Protein AF-A0A9N8F1E7-F1 (afdb_monomer)

pLDDT: mean 80.06, std 20.38, range [39.47, 98.44]

Foldseek 3Di:
DDDDDDPPDDDPPPPPPDPPPPPQDWDQEPVRDTDRPVVNVVRNVVVVVVVVVVVVVVVVVVVVVVVVVVVVVVVVVPPPPDDDDDDDDDDDDDDDDDDDDDDDDDDDDPPPDPPPPPPPPVQPDDDLVLLVVQPPDPPVLVVLLCCVCPPVNDDPVLSVLLSVQLVCQQVQCFFDDPQFDPPDGQRHPHHDTLSDDLVVSLVVVVVSCVVGHHDPVNCSRPNVSSVSSSVSSVVVSVVVVVVVVVVVPPD

Organism: NCBI:txid568900

Secondary structure (DSSP, 8-state):
-----------------PPP------EE-TTS-EE-HHHHHHHHHHHHHHHHHHHHHHHHHHHHHHHHHHHHHHHHTTS--S-------------PPP--------------------------PPPHHHHHTTTT-TTHHHHHHHHHHHTS---HHHHHHHHHHHHHHHTT--B--TTSPTT--BSTT----TTS-HHHHHHHHHHHHHHH---TTTTTTTHHHHHHHHHHHHHHHHHHHHHHHTTSS--

Solvent-accessible surface area (backbone atoms only — not comparable to full-atom values): 15974 Å² total; per-residue (Å²): 137,86,85,82,83,83,83,81,77,77,76,78,82,76,76,75,76,71,77,78,82,7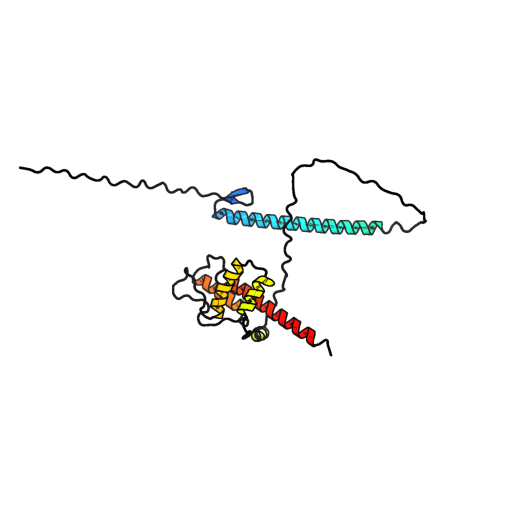8,69,79,65,65,42,75,39,93,88,71,49,75,25,45,73,78,51,34,59,56,52,46,51,53,52,51,51,54,51,52,55,50,56,50,53,53,51,52,52,53,51,53,53,52,54,54,53,57,57,56,56,64,67,63,70,80,75,73,89,76,85,87,80,92,86,82,88,78,90,84,80,89,84,88,87,80,84,81,89,87,80,76,98,73,80,81,77,78,74,73,76,74,77,72,76,71,78,77,68,70,82,72,81,76,51,74,72,62,23,57,74,38,53,89,56,80,67,47,69,60,55,48,54,48,39,40,53,75,71,69,60,50,55,68,71,57,47,58,50,31,46,62,44,47,54,27,30,45,70,11,67,23,49,72,54,93,80,36,63,91,89,59,62,49,60,58,76,44,61,53,60,66,33,59,63,40,66,61,53,39,53,52,52,51,49,50,29,68,75,51,51,69,61,91,66,78,31,54,77,51,54,48,38,36,57,49,50,44,53,48,39,49,49,52,52,52,58,53,62,53,62,58,59,71,67,73,75,81,122

Sequence (251 aa):
MAVVESYKRRVPKGYAKKPKRNSKAYHKGKDGKYYTYQDLSVANRRYLHQKFELDKIEAMNKENASRNKNQRSNKKQTQSNKTAPSRLSARLRSVAPSNPQGLVEDDLPKVSSKKSSKLSHRAVELTDEDRAKLEHLPNWVNQFQDFLVQVDHISETNCRRAMRQVEKMATGVGITYRHWEKGIWFYRGTQIDPSFDFDKLYDEAVELEREHGKDLGNGWLMRHPLVKLKKFQQYLYLKQSEKGKDSEGSG

Structure (mmCIF, N/CA/C/O backbone):
data_AF-A0A9N8F1E7-F1
#
_entry.id   AF-A0A9N8F1E7-F1
#
loop_
_atom_site.group_PDB
_atom_site.id
_atom_site.type_symbol
_atom_site.label_atom_id
_atom_site.label_alt_id
_atom_site.label_comp_id
_atom_site.label_asym_id
_atom_site.label_entity_id
_atom_site.label_seq_id
_atom_site.pdbx_PDB_ins_code
_atom_site.Cartn_x
_atom_site.Cartn_y
_atom_site.Cartn_z
_atom_site.occupancy
_atom_site.B_iso_or_equiv
_atom_site.auth_seq_id
_atom_site.auth_comp_id
_atom_site.auth_asym_id
_atom_site.auth_atom_id
_atom_site.pdbx_PDB_model_num
ATOM 1 N N . MET A 1 1 ? 33.693 7.251 -83.321 1.00 46.41 1 MET A N 1
ATOM 2 C CA . MET A 1 1 ? 33.664 8.489 -82.514 1.00 46.41 1 MET A CA 1
ATOM 3 C C . MET A 1 1 ? 33.316 8.108 -81.086 1.00 46.41 1 MET A C 1
ATOM 5 O O . MET A 1 1 ? 32.256 7.537 -80.868 1.00 46.41 1 MET A O 1
ATOM 9 N N . ALA A 1 2 ? 34.258 8.305 -80.165 1.00 43.22 2 ALA A N 1
ATOM 10 C CA . ALA A 1 2 ? 34.168 7.901 -78.765 1.00 43.22 2 ALA A CA 1
ATOM 11 C C . ALA A 1 2 ? 33.443 8.973 -77.937 1.00 43.22 2 ALA A C 1
ATOM 13 O O . ALA A 1 2 ? 33.782 10.151 -78.037 1.00 43.22 2 ALA A O 1
ATOM 14 N N . VAL A 1 3 ? 32.465 8.571 -77.121 1.00 53.78 3 VAL A N 1
ATOM 15 C CA . VAL A 1 3 ? 31.796 9.456 -76.157 1.00 53.78 3 VAL A CA 1
ATOM 16 C C . VAL A 1 3 ? 32.460 9.261 -74.797 1.00 53.78 3 VAL A C 1
ATOM 18 O O . VAL A 1 3 ? 32.316 8.220 -74.160 1.00 53.78 3 VAL A O 1
ATOM 21 N N . VAL A 1 4 ? 33.227 10.269 -74.393 1.00 51.72 4 VAL A N 1
ATOM 22 C CA . VAL A 1 4 ? 33.959 10.339 -73.127 1.00 51.72 4 VAL A CA 1
ATOM 23 C C . VAL A 1 4 ? 33.021 10.821 -72.013 1.00 51.72 4 VAL A C 1
ATOM 25 O O . VAL A 1 4 ? 32.569 11.960 -71.995 1.00 51.72 4 VAL A O 1
ATOM 28 N N . GLU A 1 5 ? 32.682 9.889 -71.127 1.00 56.12 5 GLU A N 1
ATOM 29 C CA . GLU A 1 5 ? 32.818 9.949 -69.665 1.00 56.12 5 GLU A CA 1
ATOM 30 C C . GLU A 1 5 ? 32.720 11.316 -68.940 1.00 56.12 5 GLU A C 1
ATOM 32 O O . GLU A 1 5 ? 33.590 12.176 -69.044 1.00 56.12 5 GLU A O 1
ATOM 37 N N . SER A 1 6 ? 31.724 11.465 -68.054 1.00 54.44 6 SER A N 1
ATOM 38 C CA . SER A 1 6 ? 31.821 12.368 -66.891 1.00 54.44 6 SER A CA 1
ATOM 39 C C . SER A 1 6 ? 30.966 11.883 -65.708 1.00 54.44 6 SER A C 1
ATOM 41 O O . SER A 1 6 ? 29.959 12.472 -65.317 1.00 54.44 6 SER A O 1
ATOM 43 N N . TYR A 1 7 ? 31.395 10.784 -65.080 1.00 46.28 7 TYR A N 1
ATOM 44 C CA . TYR A 1 7 ? 30.866 10.362 -63.781 1.00 46.28 7 TYR A CA 1
ATOM 45 C C . TYR A 1 7 ? 31.385 11.285 -62.669 1.00 46.28 7 TYR A C 1
ATOM 47 O O . TYR A 1 7 ? 32.508 11.149 -62.181 1.00 46.28 7 TYR A O 1
ATOM 55 N N . LYS A 1 8 ? 30.537 12.213 -62.215 1.00 53.62 8 LYS A N 1
ATOM 56 C CA . LYS A 1 8 ? 30.744 12.963 -60.967 1.00 53.62 8 LYS A CA 1
ATOM 57 C C . LYS A 1 8 ? 30.674 11.997 -59.777 1.00 53.62 8 LYS A C 1
ATOM 59 O O . LYS A 1 8 ? 29.593 11.705 -59.265 1.00 53.62 8 LYS A O 1
ATOM 64 N N . ARG A 1 9 ? 31.829 11.500 -59.320 1.00 50.00 9 ARG A N 1
ATOM 65 C CA . ARG A 1 9 ? 31.959 10.741 -58.064 1.00 50.00 9 ARG A CA 1
ATOM 66 C C . ARG A 1 9 ? 31.535 11.631 -56.890 1.00 50.00 9 ARG A C 1
ATOM 68 O O . ARG A 1 9 ? 32.243 12.563 -56.519 1.00 50.00 9 ARG A O 1
ATOM 75 N N . ARG A 1 10 ? 30.374 11.344 -56.292 1.00 53.88 10 ARG A N 1
ATOM 76 C CA . ARG A 1 10 ? 29.983 11.899 -54.988 1.00 53.88 10 ARG A CA 1
ATOM 77 C C . ARG A 1 10 ? 30.897 11.302 -53.922 1.00 53.88 10 ARG A C 1
ATOM 79 O O . ARG A 1 10 ? 30.838 10.108 -53.650 1.00 53.88 10 ARG A O 1
ATOM 86 N N . VAL A 1 11 ? 31.728 12.144 -53.321 1.00 50.38 11 VAL A N 1
ATOM 87 C CA . VAL A 1 11 ? 32.539 11.793 -52.153 1.00 50.38 11 VAL A CA 1
ATOM 88 C C . VAL A 1 11 ? 31.586 11.522 -50.976 1.00 50.38 11 VAL A C 1
ATOM 90 O O . VAL A 1 11 ? 30.761 12.390 -50.669 1.00 50.38 11 VAL A O 1
ATOM 93 N N . PRO A 1 12 ? 31.629 10.350 -50.318 1.00 57.03 12 PRO A N 1
ATOM 94 C CA . PRO A 1 12 ? 30.814 10.110 -49.136 1.00 57.03 12 PRO A CA 1
ATOM 95 C C . PRO A 1 12 ? 31.268 11.058 -48.022 1.00 57.03 12 PRO A C 1
ATOM 97 O O . PRO A 1 12 ? 32.437 11.070 -47.639 1.00 57.03 12 PRO A O 1
ATOM 100 N N . LYS A 1 13 ? 30.336 11.870 -47.504 1.00 52.47 13 LYS A N 1
ATOM 101 C CA . LYS A 1 13 ? 30.537 12.662 -46.285 1.00 52.47 13 LYS A CA 1
ATOM 102 C C . LYS A 1 13 ? 30.883 11.694 -45.154 1.00 52.47 13 LYS A C 1
ATOM 104 O O . LYS A 1 13 ? 30.002 11.040 -44.600 1.00 52.47 13 LYS A O 1
ATOM 109 N N . GLY A 1 14 ? 32.172 11.594 -44.841 1.00 47.12 14 GLY A N 1
ATOM 110 C CA . GLY A 1 14 ? 32.662 10.903 -43.663 1.00 47.12 14 GLY A CA 1
ATOM 111 C C . GLY A 1 14 ? 32.021 11.528 -42.432 1.00 47.12 14 GLY A C 1
ATOM 112 O O . GLY A 1 14 ? 32.313 12.668 -42.076 1.00 47.12 14 GLY A O 1
ATOM 113 N N . TYR A 1 15 ? 31.117 10.791 -41.792 1.00 47.78 15 TYR A N 1
ATOM 114 C CA . TYR A 1 15 ? 30.641 11.124 -40.461 1.00 47.78 15 TYR A CA 1
ATOM 115 C C . TYR A 1 15 ? 31.838 11.018 -39.520 1.00 47.78 15 TYR A C 1
ATOM 117 O O . TYR A 1 15 ? 32.218 9.925 -39.099 1.00 47.78 15 TYR A O 1
ATOM 125 N N . ALA A 1 16 ? 32.454 12.157 -39.206 1.00 46.56 16 ALA A N 1
ATOM 126 C CA . ALA A 1 16 ? 33.378 12.261 -38.093 1.00 46.56 16 ALA A CA 1
ATOM 127 C C . ALA A 1 16 ? 32.649 11.726 -36.852 1.00 46.56 16 ALA A C 1
ATOM 129 O O . ALA A 1 16 ? 31.690 12.334 -36.367 1.00 46.56 16 ALA A O 1
ATOM 130 N N . LYS A 1 17 ? 33.055 10.541 -36.377 1.00 51.09 17 LYS A N 1
ATOM 131 C CA . LYS A 1 17 ? 32.592 9.989 -35.105 1.00 51.09 17 LYS A CA 1
ATOM 132 C C . LYS A 1 17 ? 32.916 11.033 -34.044 1.00 51.09 17 LYS A C 1
ATOM 134 O O . LYS A 1 17 ? 34.080 11.216 -33.698 1.00 51.09 17 LYS A O 1
ATOM 139 N N . LYS A 1 18 ? 31.890 11.736 -33.554 1.00 46.38 18 LYS A N 1
ATOM 140 C CA . LYS A 1 18 ? 32.034 12.633 -32.407 1.00 46.38 18 LYS A CA 1
ATOM 141 C C . LYS A 1 18 ? 32.713 11.829 -31.289 1.00 46.38 18 LYS A C 1
ATOM 143 O O . LYS A 1 18 ? 32.243 10.722 -31.004 1.00 46.38 18 LYS A O 1
ATOM 148 N N . PRO A 1 19 ? 33.803 12.323 -30.681 1.00 44.94 19 PRO A N 1
ATOM 149 C CA . PRO A 1 19 ? 34.425 11.631 -29.564 1.00 44.94 19 PRO A CA 1
ATOM 150 C C . PRO A 1 19 ? 33.366 11.401 -28.481 1.00 44.94 19 PRO A C 1
ATOM 152 O O . PRO A 1 19 ? 32.630 12.320 -28.109 1.00 44.94 19 PRO A O 1
ATOM 155 N N . LYS A 1 20 ? 33.234 10.147 -28.027 1.00 52.62 20 LYS A N 1
ATOM 156 C CA . LYS A 1 20 ? 32.312 9.776 -26.949 1.00 52.62 20 LYS A CA 1
ATOM 157 C C . LYS A 1 20 ? 32.660 10.626 -25.731 1.00 52.62 20 LYS A C 1
ATOM 159 O O . LYS A 1 20 ? 33.765 10.538 -25.202 1.00 52.62 20 LYS A O 1
ATOM 164 N N . ARG A 1 21 ? 31.711 11.459 -25.308 1.00 50.03 21 ARG A N 1
ATOM 165 C CA . ARG A 1 21 ? 31.811 12.355 -24.155 1.00 50.03 21 ARG A CA 1
ATOM 166 C C . ARG A 1 21 ? 31.781 11.516 -22.866 1.00 50.03 21 ARG A C 1
ATOM 168 O O . ARG A 1 21 ? 30.794 11.505 -22.148 1.00 50.03 21 ARG A O 1
ATOM 175 N N . ASN A 1 22 ? 32.859 10.784 -22.591 1.00 53.50 22 ASN A N 1
ATOM 176 C CA . ASN A 1 22 ? 33.084 10.044 -21.345 1.00 53.50 22 ASN A CA 1
ATOM 177 C C . ASN A 1 22 ? 33.643 10.973 -20.249 1.00 53.50 22 ASN A C 1
ATOM 179 O O . ASN A 1 22 ? 34.538 10.599 -19.495 1.00 53.50 22 ASN A O 1
ATOM 183 N N . SER A 1 23 ? 33.131 12.201 -20.135 1.00 57.06 23 SER A N 1
ATOM 184 C CA . SER A 1 23 ? 33.344 12.980 -18.917 1.00 57.06 23 SER A C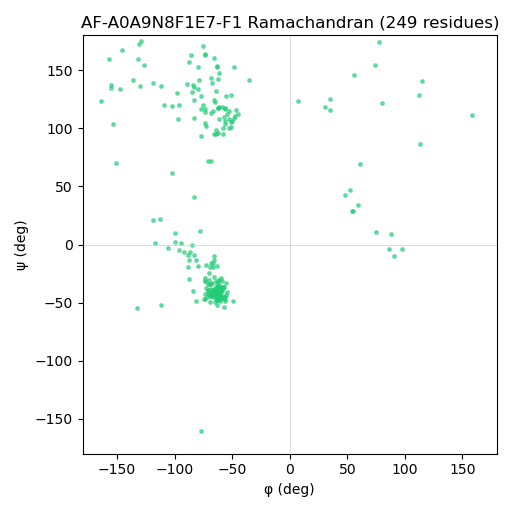A 1
ATOM 185 C C . SER A 1 23 ? 32.445 12.361 -17.855 1.00 57.06 23 SER A C 1
ATOM 187 O O . SER A 1 23 ? 31.226 12.529 -17.925 1.00 57.06 23 SER A O 1
ATOM 189 N N . LYS A 1 24 ? 33.021 11.596 -16.920 1.00 66.31 24 LYS A N 1
ATOM 190 C CA . LYS A 1 24 ? 32.309 11.106 -15.733 1.00 66.31 24 LYS A CA 1
ATOM 191 C C . LYS A 1 24 ? 31.591 12.309 -15.118 1.00 66.31 24 LYS A C 1
ATOM 193 O O . LYS A 1 24 ? 32.246 13.237 -14.657 1.00 66.31 24 LYS A O 1
ATOM 198 N N . ALA A 1 25 ? 30.265 12.350 -15.220 1.00 77.75 25 ALA A N 1
ATOM 199 C CA . ALA A 1 25 ? 29.495 13.445 -14.659 1.00 77.75 25 ALA A CA 1
ATOM 200 C C . ALA A 1 25 ? 29.632 13.356 -13.136 1.00 77.75 25 ALA A C 1
ATOM 202 O O . ALA A 1 25 ? 29.239 12.359 -12.526 1.00 77.75 25 ALA A O 1
ATOM 203 N N . TYR A 1 26 ? 30.263 14.364 -12.543 1.00 82.69 26 TYR A N 1
ATOM 204 C CA . TYR A 1 26 ? 30.357 14.492 -11.100 1.00 82.69 26 TYR A CA 1
ATOM 205 C C . TYR A 1 26 ? 29.148 15.276 -10.594 1.00 82.69 26 TYR A C 1
ATOM 207 O O . TYR A 1 26 ? 28.745 16.278 -11.184 1.00 82.69 26 TYR A O 1
ATOM 215 N N . HIS A 1 27 ? 28.576 14.826 -9.486 1.00 83.62 27 HIS A N 1
ATOM 216 C CA . HIS A 1 27 ? 27.406 15.420 -8.857 1.00 83.62 27 HIS A CA 1
ATOM 217 C C . HIS A 1 27 ? 27.763 15.899 -7.454 1.00 83.62 27 HIS A C 1
ATOM 219 O O . HIS A 1 27 ? 28.459 15.202 -6.716 1.00 83.62 27 HIS A O 1
ATOM 225 N N . LYS A 1 28 ? 27.268 17.078 -7.074 1.00 89.31 28 LYS A N 1
ATOM 226 C CA . LYS A 1 28 ? 27.482 17.642 -5.739 1.00 89.31 28 LYS A CA 1
ATOM 227 C C . LYS A 1 28 ? 26.597 16.920 -4.712 1.00 89.31 28 LYS A C 1
ATOM 229 O O . LYS A 1 28 ? 25.374 16.908 -4.847 1.00 89.31 28 LYS A O 1
ATOM 234 N N . GLY A 1 29 ? 27.215 16.299 -3.713 1.00 86.69 29 GLY A N 1
ATOM 235 C CA . GLY A 1 29 ? 26.573 15.657 -2.568 1.00 86.69 29 GLY A CA 1
ATOM 236 C C . GLY A 1 29 ? 26.058 16.653 -1.530 1.00 86.69 29 GLY A C 1
ATOM 237 O O . GLY A 1 29 ? 26.338 17.852 -1.594 1.00 86.69 29 GLY A O 1
ATOM 238 N N . LYS A 1 30 ? 25.288 16.153 -0.553 1.00 85.31 30 LYS A N 1
ATOM 239 C CA . LYS A 1 30 ? 24.717 16.973 0.540 1.00 85.31 30 LYS A CA 1
ATOM 240 C C . LYS A 1 30 ? 25.760 17.545 1.502 1.00 85.31 30 LYS A C 1
ATOM 242 O O . LYS A 1 30 ? 25.478 18.507 2.204 1.00 85.31 30 LYS A O 1
ATOM 247 N N . ASP A 1 31 ? 26.945 16.960 1.518 1.00 84.94 31 ASP A N 1
ATOM 248 C CA . ASP A 1 31 ? 28.127 17.42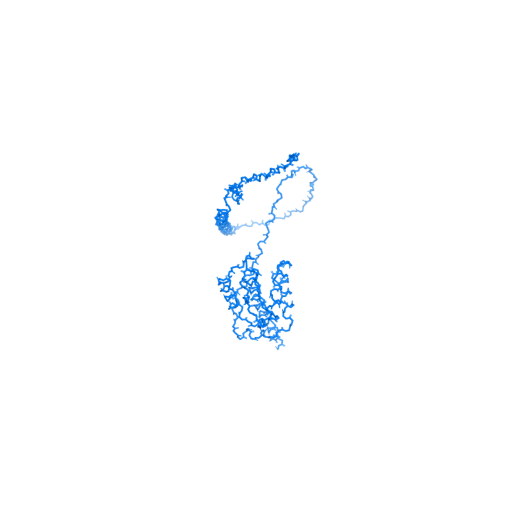7 2.237 1.00 84.94 31 ASP A CA 1
ATOM 249 C C . ASP A 1 31 ? 28.937 18.477 1.447 1.00 84.94 31 ASP A C 1
ATOM 251 O O . ASP A 1 31 ? 29.959 18.961 1.923 1.00 84.94 31 ASP A O 1
ATOM 255 N N . GLY A 1 32 ? 28.501 18.823 0.230 1.00 86.50 32 GLY A N 1
ATOM 256 C CA . GLY A 1 32 ? 29.143 19.810 -0.635 1.00 86.50 32 GLY A CA 1
ATOM 257 C C . GLY A 1 32 ? 30.270 19.268 -1.518 1.00 86.50 32 GLY A C 1
ATOM 258 O O . GLY A 1 32 ? 30.768 20.026 -2.353 1.00 86.50 32 GLY A O 1
ATOM 259 N N . LYS A 1 33 ? 30.644 17.985 -1.394 1.00 88.69 33 LYS A N 1
ATOM 260 C CA . LYS A 1 33 ? 31.701 17.346 -2.199 1.00 88.69 33 LYS A CA 1
ATOM 261 C C . LYS A 1 33 ? 31.148 16.776 -3.506 1.00 88.69 33 LYS A C 1
ATOM 263 O O . LYS A 1 33 ? 29.956 16.510 -3.620 1.00 88.69 33 LYS A O 1
ATOM 268 N N . TYR A 1 34 ? 32.002 16.599 -4.511 1.00 88.81 34 TYR A N 1
ATOM 269 C CA . TYR A 1 34 ? 31.607 16.061 -5.816 1.00 88.81 34 TYR A CA 1
ATOM 270 C C . TYR A 1 34 ? 31.903 14.561 -5.912 1.00 88.81 34 TYR A C 1
ATOM 272 O O . TYR A 1 34 ? 33.019 14.126 -5.643 1.00 88.81 34 TYR A O 1
ATOM 280 N N . TYR A 1 35 ? 30.908 13.784 -6.334 1.00 89.06 35 TYR A N 1
ATOM 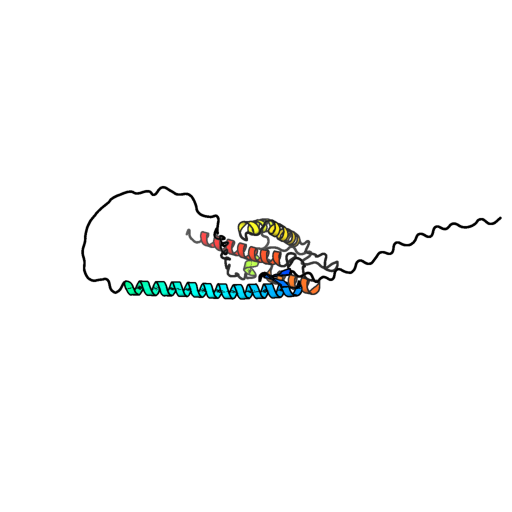281 C CA . TYR A 1 35 ? 30.958 12.324 -6.422 1.00 89.06 35 TYR A CA 1
ATOM 282 C C . TYR A 1 35 ? 30.580 11.838 -7.814 1.00 89.06 35 TYR A C 1
ATOM 284 O O . TYR A 1 35 ? 29.801 12.487 -8.513 1.00 89.06 35 TYR A O 1
ATOM 292 N N . THR A 1 36 ? 31.061 10.658 -8.200 1.00 90.69 36 THR A N 1
ATOM 293 C CA . THR A 1 36 ? 30.424 9.927 -9.300 1.00 90.69 36 THR A CA 1
ATOM 294 C C . THR A 1 36 ? 29.011 9.503 -8.883 1.00 90.69 36 THR A C 1
ATOM 296 O O . THR A 1 36 ? 28.693 9.452 -7.694 1.00 90.69 36 THR A O 1
ATOM 299 N N . TYR A 1 37 ? 28.138 9.184 -9.841 1.00 82.12 37 TYR A N 1
ATOM 300 C CA . TYR A 1 37 ? 26.758 8.791 -9.524 1.00 82.12 37 TYR A CA 1
ATOM 301 C C . TYR A 1 37 ? 26.680 7.571 -8.586 1.00 82.12 37 TYR A C 1
ATOM 303 O O . TYR A 1 37 ? 25.841 7.533 -7.685 1.00 82.12 37 TYR A O 1
ATOM 311 N N . GLN A 1 38 ? 27.585 6.600 -8.758 1.00 81.44 38 GLN A N 1
ATOM 312 C CA . GLN A 1 38 ? 27.665 5.414 -7.899 1.00 81.44 38 GLN A CA 1
ATOM 313 C C . GLN A 1 38 ? 28.036 5.799 -6.455 1.00 81.44 38 GLN A C 1
ATOM 315 O O . GLN A 1 38 ? 27.347 5.395 -5.511 1.00 81.44 38 GLN A O 1
ATOM 320 N N . ASP A 1 39 ? 29.035 6.669 -6.289 1.00 87.06 39 ASP A N 1
ATOM 321 C CA . ASP A 1 39 ? 29.537 7.094 -4.975 1.00 87.06 39 ASP A CA 1
ATOM 322 C C . ASP A 1 39 ? 28.590 8.062 -4.250 1.00 87.06 39 ASP A C 1
ATOM 324 O O . ASP A 1 39 ? 28.522 8.074 -3.018 1.00 87.06 39 ASP A O 1
ATOM 328 N N . LEU A 1 40 ? 27.807 8.844 -5.000 1.00 89.00 40 LEU A N 1
ATOM 329 C CA . LEU A 1 40 ? 26.882 9.842 -4.460 1.00 89.00 40 LEU A CA 1
ATOM 330 C C . LEU A 1 40 ? 25.839 9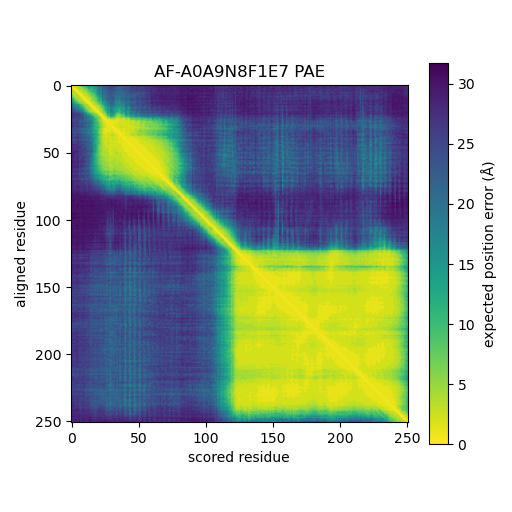.210 -3.527 1.00 89.00 40 LEU A C 1
ATOM 332 O O . LEU A 1 40 ? 25.506 9.771 -2.481 1.00 89.00 40 LEU A O 1
ATOM 336 N N . SER A 1 41 ? 25.330 8.027 -3.884 1.00 82.38 41 SER A N 1
ATOM 337 C CA . SER A 1 41 ? 24.352 7.300 -3.066 1.00 82.38 41 SER A CA 1
ATOM 338 C C . SER A 1 41 ? 24.924 6.882 -1.705 1.00 82.38 41 SER A C 1
ATOM 340 O O . SER A 1 41 ? 24.250 6.982 -0.676 1.00 82.38 41 SER A O 1
ATOM 342 N N . VAL A 1 42 ? 26.186 6.444 -1.686 1.00 87.38 42 VAL A N 1
ATOM 343 C CA . VAL A 1 42 ? 26.895 6.004 -0.481 1.00 87.38 42 VAL A CA 1
ATOM 344 C C . VAL A 1 42 ? 27.222 7.209 0.396 1.00 87.38 42 VAL A C 1
ATOM 346 O O . VAL A 1 42 ? 26.944 7.180 1.596 1.00 87.38 42 VAL A O 1
ATOM 349 N N . ALA A 1 43 ? 27.724 8.290 -0.203 1.00 86.25 43 ALA A N 1
ATOM 350 C CA . ALA A 1 43 ? 28.016 9.540 0.489 1.00 86.25 43 ALA A CA 1
ATOM 351 C C . ALA A 1 43 ? 26.760 10.143 1.141 1.00 86.25 43 ALA A C 1
ATOM 353 O O . ALA A 1 43 ? 26.771 10.472 2.326 1.00 86.25 43 ALA A O 1
ATOM 354 N N . ASN A 1 44 ? 25.637 10.186 0.416 1.00 87.00 44 ASN A N 1
ATOM 355 C CA . ASN A 1 44 ? 24.375 10.698 0.952 1.00 87.00 44 ASN A CA 1
ATOM 356 C C . ASN A 1 44 ? 23.833 9.848 2.113 1.00 87.00 44 ASN A C 1
ATOM 358 O O . ASN A 1 44 ? 23.288 10.410 3.063 1.00 87.00 44 ASN A O 1
ATOM 362 N N . ARG A 1 45 ? 23.994 8.515 2.080 1.00 84.38 45 ARG A N 1
ATOM 363 C CA . ARG A 1 45 ? 23.622 7.642 3.211 1.00 84.38 45 ARG A CA 1
ATOM 364 C C . ARG A 1 45 ? 24.482 7.907 4.443 1.00 84.38 45 ARG A C 1
ATOM 366 O O . ARG A 1 45 ? 23.932 8.055 5.530 1.00 84.38 45 ARG A O 1
ATOM 373 N N . ARG A 1 46 ? 25.803 8.028 4.272 1.00 89.75 46 ARG A N 1
ATOM 374 C CA . ARG A 1 46 ? 26.730 8.356 5.370 1.00 89.75 46 ARG A CA 1
ATOM 375 C C . ARG A 1 46 ? 26.401 9.707 6.001 1.00 89.75 46 ARG A C 1
ATOM 377 O O . ARG A 1 46 ? 26.296 9.792 7.219 1.00 89.75 46 ARG A O 1
ATOM 384 N N . TYR A 1 47 ? 26.155 10.725 5.177 1.00 91.62 47 TYR A N 1
ATOM 385 C CA . TYR A 1 47 ? 25.755 12.051 5.645 1.00 91.62 47 TYR A CA 1
ATOM 386 C C . TYR A 1 47 ? 24.461 12.005 6.471 1.00 91.62 47 TYR A C 1
ATOM 388 O O . TYR A 1 47 ? 24.391 12.590 7.549 1.00 91.62 47 TYR A O 1
ATOM 396 N N . LEU A 1 48 ? 23.437 11.286 5.996 1.00 87.94 48 LEU A N 1
ATOM 397 C CA . LEU A 1 48 ? 22.172 11.157 6.724 1.00 87.94 48 LEU A CA 1
ATOM 398 C C . LEU A 1 48 ? 22.339 10.421 8.058 1.00 87.94 48 LEU A C 1
ATOM 400 O O . LEU A 1 48 ? 21.745 10.845 9.045 1.00 87.94 48 LEU A O 1
ATOM 404 N N . HIS A 1 49 ? 23.158 9.369 8.097 1.00 89.81 49 HIS A N 1
ATOM 405 C CA . HIS A 1 49 ? 23.461 8.646 9.332 1.00 89.81 49 HIS A CA 1
ATOM 406 C C . HIS A 1 49 ? 24.181 9.543 10.347 1.00 89.81 49 HIS A C 1
ATOM 408 O O . HIS A 1 49 ? 23.774 9.625 11.500 1.00 89.81 49 HIS A O 1
ATOM 414 N N . GLN A 1 50 ? 25.213 10.272 9.915 1.00 92.31 50 GLN A N 1
ATOM 415 C CA . GLN A 1 50 ? 25.944 11.192 10.789 1.00 92.31 50 GLN A CA 1
ATOM 416 C C . GLN A 1 50 ? 25.040 12.309 11.320 1.00 92.31 50 GLN A C 1
ATOM 418 O O . GLN A 1 50 ? 25.083 12.629 12.504 1.00 92.31 50 GLN A O 1
ATOM 423 N N . LYS A 1 51 ? 24.183 12.870 10.460 1.00 91.62 51 LYS A N 1
ATOM 424 C CA . LYS A 1 51 ? 23.205 13.881 10.864 1.00 91.62 51 LYS A CA 1
ATOM 425 C C . LYS A 1 51 ? 22.227 13.341 11.910 1.00 91.62 51 LYS A C 1
ATOM 427 O O . LYS A 1 51 ? 21.931 14.033 12.873 1.00 91.62 51 LYS A O 1
ATOM 432 N N . PHE A 1 52 ? 21.753 12.109 11.739 1.00 93.19 52 PHE A N 1
ATOM 433 C CA . PHE A 1 52 ? 20.854 11.472 12.699 1.00 93.19 52 PHE A CA 1
ATOM 434 C C . PHE A 1 52 ? 21.508 11.274 14.076 1.00 93.19 52 PHE A C 1
ATOM 436 O O . PHE A 1 52 ? 20.885 11.577 15.091 1.00 93.19 52 PHE A O 1
ATOM 443 N N . GLU A 1 53 ? 22.765 10.824 14.121 1.00 93.25 53 GLU A N 1
ATOM 444 C CA . GLU A 1 53 ? 23.503 10.681 15.385 1.00 93.25 53 GLU A CA 1
ATOM 445 C C . GLU A 1 53 ? 23.737 12.032 16.078 1.00 93.25 53 GLU A C 1
ATOM 447 O O . GLU A 1 53 ? 23.582 12.136 17.294 1.00 93.25 53 GLU A O 1
ATOM 452 N N . LEU A 1 54 ? 24.027 13.093 15.316 1.00 92.88 54 LEU A N 1
ATOM 453 C CA . LEU A 1 54 ? 24.150 14.447 15.867 1.00 92.88 54 LEU A CA 1
ATOM 454 C C . LEU A 1 54 ? 22.827 14.948 16.461 1.00 92.88 54 LEU A C 1
ATOM 456 O O . LEU A 1 54 ? 22.815 15.401 17.606 1.00 92.88 54 LEU A O 1
ATOM 460 N N . ASP A 1 55 ? 21.714 14.794 15.737 1.00 91.38 55 ASP A N 1
ATOM 461 C CA . ASP A 1 55 ? 20.377 15.167 16.223 1.00 91.38 55 ASP A CA 1
ATOM 462 C C . ASP A 1 55 ? 20.019 14.403 17.519 1.00 91.38 55 ASP A C 1
ATOM 464 O O . ASP A 1 55 ? 19.380 14.947 18.425 1.00 91.38 55 ASP A O 1
ATOM 468 N N . LYS A 1 56 ? 20.438 13.133 17.633 1.00 93.62 56 LYS A N 1
ATOM 469 C CA . LYS A 1 56 ? 20.225 12.295 18.824 1.00 93.62 56 LYS A CA 1
ATOM 470 C C . LYS A 1 56 ? 21.032 12.792 20.027 1.00 93.62 56 LYS A C 1
ATOM 472 O O . LYS A 1 56 ? 20.482 12.886 21.126 1.00 93.62 56 LYS A O 1
ATOM 477 N N . ILE A 1 57 ? 22.303 13.141 19.824 1.00 94.94 57 ILE A N 1
ATOM 478 C CA . ILE A 1 57 ? 23.162 13.719 20.870 1.00 94.94 57 ILE A CA 1
ATOM 479 C C . ILE A 1 57 ? 22.600 15.068 21.339 1.00 94.94 57 ILE A C 1
ATOM 481 O O . ILE A 1 57 ? 22.521 15.321 22.541 1.00 94.94 57 ILE A O 1
ATOM 485 N N . GLU A 1 58 ? 22.154 15.919 20.412 1.00 95.00 58 GLU A N 1
ATOM 486 C CA . GLU A 1 58 ? 21.552 17.213 20.742 1.00 95.00 58 GLU A CA 1
ATOM 487 C C . GLU A 1 58 ? 20.267 17.048 21.570 1.00 95.00 58 GLU A C 1
ATOM 489 O O . GLU A 1 58 ? 20.084 17.729 22.585 1.00 95.00 58 GLU A O 1
ATOM 494 N N . ALA A 1 59 ? 19.410 16.089 21.202 1.00 93.50 59 ALA A N 1
ATOM 495 C CA . ALA A 1 59 ? 18.205 15.766 21.960 1.00 93.50 59 ALA A CA 1
ATOM 496 C C . ALA A 1 59 ? 18.524 15.287 23.388 1.00 93.50 59 ALA A C 1
ATOM 498 O O . ALA A 1 59 ? 17.925 15.787 24.343 1.00 93.50 59 ALA A O 1
ATOM 499 N N . MET A 1 60 ? 19.505 14.389 23.550 1.00 94.25 60 MET A N 1
ATOM 500 C CA . MET A 1 60 ? 19.958 13.926 24.869 1.00 94.25 60 MET A CA 1
ATOM 501 C C . MET A 1 60 ? 20.514 15.069 25.726 1.00 94.25 60 MET A C 1
ATOM 503 O O . MET A 1 60 ? 20.190 15.178 26.910 1.00 94.25 60 MET A O 1
ATOM 507 N N . ASN A 1 61 ? 21.320 15.958 25.141 1.00 95.25 61 ASN A N 1
ATOM 508 C CA . ASN A 1 61 ? 21.874 17.108 25.856 1.00 95.25 61 ASN A CA 1
ATOM 509 C C . ASN A 1 61 ? 20.777 18.077 26.312 1.00 95.25 61 ASN A C 1
ATOM 511 O O . ASN A 1 61 ? 20.810 18.567 27.443 1.00 95.25 61 ASN A O 1
ATOM 515 N N . LYS A 1 62 ? 19.768 18.314 25.466 1.00 94.69 62 LYS A N 1
ATOM 516 C CA . LYS A 1 62 ? 18.610 19.148 25.804 1.00 94.69 62 LYS A CA 1
ATOM 517 C C . LYS A 1 62 ? 17.779 18.543 26.937 1.00 94.69 62 LYS A C 1
ATOM 519 O O . LYS A 1 62 ? 17.363 19.265 27.846 1.00 94.69 62 LYS A O 1
ATOM 524 N N . GLU A 1 63 ? 17.578 17.227 26.922 1.00 93.38 63 GLU A N 1
ATOM 525 C CA . GLU A 1 63 ? 16.890 16.514 27.999 1.00 93.38 63 GLU A CA 1
ATOM 526 C C . GLU A 1 63 ? 17.670 16.621 29.319 1.00 93.38 63 GLU A C 1
ATOM 528 O O . GLU A 1 63 ? 17.107 17.034 30.337 1.00 93.38 63 GLU A O 1
ATOM 533 N N . ASN A 1 64 ? 18.981 16.374 29.298 1.00 92.75 64 ASN A N 1
ATOM 534 C CA . ASN A 1 64 ? 19.846 16.505 30.474 1.00 92.75 64 ASN A CA 1
ATOM 535 C C . ASN A 1 64 ? 19.856 17.936 31.040 1.00 92.75 64 ASN A C 1
ATOM 537 O O . ASN A 1 64 ? 19.773 18.121 32.257 1.00 92.75 64 ASN A O 1
ATOM 541 N N . ALA A 1 65 ? 19.880 18.959 30.178 1.00 91.69 65 ALA A N 1
ATOM 542 C CA . ALA A 1 65 ? 19.793 20.357 30.597 1.00 91.69 65 ALA A CA 1
ATOM 543 C C . ALA A 1 65 ? 18.458 20.673 31.299 1.00 91.69 65 ALA A C 1
ATOM 545 O O . ALA A 1 65 ? 18.439 21.368 32.319 1.00 91.69 65 ALA A O 1
ATOM 546 N N . SER A 1 66 ? 17.344 20.125 30.799 1.00 89.38 66 SER A N 1
ATOM 547 C CA . SER A 1 66 ? 16.023 20.298 31.418 1.00 89.38 66 SER A CA 1
ATOM 548 C C . SER A 1 66 ? 15.911 19.599 32.780 1.00 89.38 66 SER A C 1
ATOM 550 O O . SER A 1 66 ? 15.421 20.200 33.739 1.00 89.38 66 SER A O 1
ATOM 552 N N . ARG A 1 67 ? 16.463 18.383 32.912 1.00 87.44 67 ARG A N 1
ATOM 553 C CA . ARG A 1 67 ? 16.516 17.639 34.183 1.00 87.44 67 ARG A CA 1
ATOM 554 C C . ARG A 1 67 ? 17.314 18.400 35.244 1.00 87.44 67 ARG A C 1
ATOM 556 O O . ARG A 1 67 ? 16.861 18.5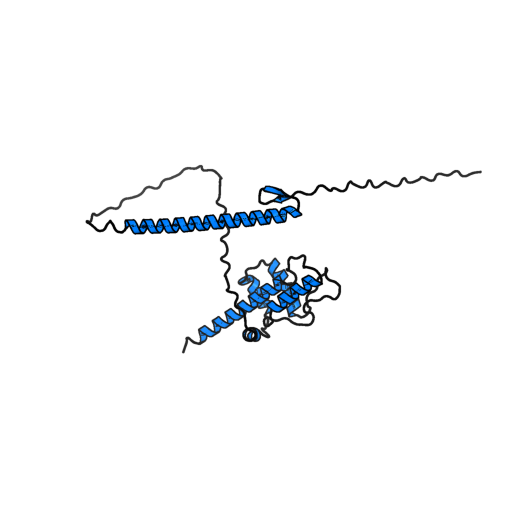30 36.380 1.00 87.44 67 ARG A O 1
ATOM 563 N N . ASN A 1 68 ? 18.460 18.971 34.870 1.00 84.62 68 ASN A N 1
ATOM 564 C CA . ASN A 1 68 ? 19.313 19.718 35.797 1.00 84.62 68 ASN A CA 1
ATOM 565 C C . ASN A 1 68 ? 18.662 21.043 36.260 1.00 84.62 68 ASN A C 1
ATOM 567 O O . ASN A 1 68 ? 18.792 21.443 37.420 1.00 84.62 68 ASN A O 1
ATOM 571 N N . LYS A 1 69 ? 17.882 21.707 35.389 1.00 82.25 69 LYS A N 1
ATOM 572 C CA . LYS A 1 69 ? 17.116 22.915 35.750 1.00 82.25 69 LYS A CA 1
ATOM 573 C C . LYS A 1 69 ? 16.060 22.626 36.828 1.00 82.25 69 LYS A C 1
ATOM 575 O O . LYS A 1 69 ? 15.956 23.397 37.781 1.00 82.25 69 LYS A O 1
ATOM 580 N N . ASN A 1 70 ? 15.358 21.496 36.726 1.00 74.12 70 ASN A N 1
ATOM 581 C CA . ASN A 1 70 ? 14.329 21.089 37.692 1.00 74.12 70 ASN A CA 1
ATOM 582 C C . ASN A 1 70 ? 14.911 20.679 39.060 1.00 74.12 70 ASN A C 1
ATOM 584 O O . ASN A 1 70 ? 14.286 20.898 40.095 1.00 74.12 70 ASN A O 1
ATOM 588 N N . GLN A 1 71 ? 16.134 20.139 39.102 1.00 72.81 71 GLN A N 1
ATOM 589 C CA . GLN A 1 71 ? 16.800 19.829 40.375 1.00 72.81 71 GLN A CA 1
ATOM 590 C C . GLN A 1 71 ? 17.228 21.094 41.139 1.00 72.81 71 GLN A C 1
ATOM 592 O O . GLN A 1 71 ? 17.167 21.133 42.369 1.00 72.81 71 GLN A O 1
ATOM 597 N N . ARG A 1 72 ? 17.620 22.162 40.429 1.00 66.12 72 ARG A N 1
ATOM 598 C CA . ARG A 1 72 ? 18.016 23.437 41.053 1.00 66.12 72 ARG A CA 1
ATOM 599 C C . ARG A 1 72 ? 16.836 24.237 41.614 1.00 66.12 72 ARG A C 1
ATOM 601 O O . ARG A 1 72 ? 17.027 24.926 42.616 1.00 66.12 72 ARG A O 1
ATOM 608 N N . SER A 1 73 ? 15.638 24.149 41.027 1.00 66.00 73 SER A N 1
ATOM 609 C CA . SER A 1 73 ? 14.444 24.831 41.557 1.00 66.00 73 SER A CA 1
ATOM 610 C C . SER A 1 73 ? 13.965 24.225 42.878 1.00 66.00 73 SER A C 1
ATOM 612 O O . SER A 1 73 ? 13.646 24.970 43.800 1.00 66.00 73 SER A O 1
ATOM 614 N N . ASN A 1 74 ? 14.030 22.898 43.031 1.00 59.28 74 ASN A N 1
ATOM 615 C CA . ASN A 1 74 ? 13.593 22.236 44.266 1.00 59.28 74 ASN A CA 1
ATOM 616 C C . ASN A 1 74 ? 14.523 22.496 45.463 1.00 59.28 74 ASN A C 1
ATOM 618 O O . ASN A 1 74 ? 14.072 22.465 46.604 1.00 59.28 74 ASN A O 1
ATOM 622 N N . LYS A 1 75 ? 15.805 22.819 45.233 1.00 56.94 75 LYS A N 1
ATOM 623 C CA . LYS A 1 75 ? 16.757 23.109 46.321 1.00 56.94 75 LYS A CA 1
ATOM 624 C C . LYS A 1 75 ? 16.624 24.525 46.902 1.00 56.94 75 LYS A C 1
ATOM 626 O O . LYS A 1 75 ? 17.094 24.767 48.008 1.00 56.94 75 LYS A O 1
ATOM 631 N N . LYS A 1 76 ? 15.981 25.464 46.195 1.00 55.03 76 LYS A N 1
ATOM 632 C CA . LYS A 1 76 ? 15.751 26.836 46.695 1.00 55.03 76 LYS A CA 1
ATOM 633 C C . LYS A 1 76 ? 14.466 26.995 47.514 1.00 55.03 76 LYS A C 1
ATOM 635 O O . LYS A 1 76 ? 14.334 27.998 48.204 1.00 55.03 76 LYS A O 1
ATOM 640 N N . GLN A 1 77 ? 13.552 26.025 47.483 1.00 53.41 77 GLN A N 1
ATOM 641 C CA . GLN A 1 77 ? 12.257 26.136 48.165 1.00 53.41 77 GLN A CA 1
ATOM 642 C C . GLN A 1 77 ? 12.279 25.643 49.625 1.00 53.41 77 GLN A C 1
ATOM 644 O O . GLN A 1 77 ? 11.340 25.887 50.373 1.00 53.41 77 GLN A O 1
ATOM 649 N N . THR A 1 78 ? 13.369 25.014 50.076 1.00 55.00 78 THR A N 1
ATOM 650 C CA . THR A 1 78 ? 13.508 24.484 51.446 1.00 55.00 78 THR A CA 1
ATOM 651 C C . THR A 1 78 ? 14.192 25.429 52.442 1.00 55.00 78 THR A C 1
ATOM 653 O O . THR A 1 78 ? 14.334 25.062 53.603 1.00 55.00 78 THR A O 1
ATOM 656 N N . GLN A 1 79 ? 14.595 26.645 52.044 1.00 56.56 79 GLN A N 1
ATOM 657 C CA . GLN A 1 79 ? 15.309 27.581 52.937 1.00 56.56 79 GLN A CA 1
ATOM 658 C C . GLN A 1 79 ? 14.587 28.910 53.237 1.00 56.56 79 GLN A C 1
ATOM 660 O O . GLN A 1 79 ? 15.126 29.708 53.995 1.00 56.56 79 GLN A O 1
ATOM 665 N N . SER A 1 80 ? 13.374 29.167 52.726 1.00 50.41 80 SER A N 1
ATOM 666 C CA . SER A 1 80 ? 12.717 30.485 52.877 1.00 50.41 80 SER A CA 1
ATOM 667 C C . SER A 1 80 ? 11.455 30.519 53.752 1.00 50.41 80 SER A C 1
ATOM 669 O O . SER A 1 80 ? 10.663 31.445 53.622 1.00 50.41 80 SER A O 1
ATOM 671 N N . ASN A 1 81 ? 11.256 29.558 54.661 1.00 52.62 81 ASN A N 1
ATOM 672 C CA . ASN A 1 81 ? 10.152 29.593 55.632 1.00 52.62 81 ASN A CA 1
ATOM 673 C C . ASN A 1 81 ? 10.626 30.019 57.027 1.00 52.62 81 ASN A C 1
ATOM 675 O O . ASN A 1 81 ? 10.479 29.254 57.973 1.00 52.62 81 ASN A O 1
ATOM 679 N N . LYS A 1 82 ? 11.173 31.234 57.174 1.00 51.50 82 LYS A N 1
ATOM 680 C CA . LYS A 1 82 ? 11.124 31.989 58.441 1.00 51.50 82 LYS A CA 1
ATOM 681 C C . LYS A 1 82 ? 11.055 33.497 58.159 1.00 51.50 82 LYS A C 1
ATOM 683 O O . LYS A 1 82 ? 11.838 34.021 57.376 1.00 51.50 82 LYS A O 1
ATOM 688 N N . THR A 1 83 ? 10.136 34.142 58.883 1.00 45.91 83 THR A N 1
ATOM 689 C CA . THR A 1 83 ? 9.920 35.587 59.130 1.00 45.91 83 THR A CA 1
ATOM 690 C C . THR A 1 83 ? 9.198 36.457 58.078 1.00 45.91 83 THR A C 1
ATOM 692 O O . THR A 1 83 ? 9.595 36.563 56.926 1.00 45.91 83 THR A O 1
ATOM 695 N N . ALA A 1 84 ? 8.101 37.061 58.561 1.00 43.25 84 ALA A N 1
ATOM 696 C CA . ALA A 1 84 ? 7.096 37.947 57.945 1.00 43.25 84 ALA A CA 1
ATOM 697 C C . ALA A 1 84 ? 7.613 39.408 57.760 1.00 43.25 84 ALA A C 1
ATOM 699 O O . ALA A 1 84 ? 8.820 39.594 57.900 1.00 43.25 84 ALA A O 1
ATOM 700 N N . PRO A 1 85 ? 6.793 40.484 57.589 1.00 54.66 85 PRO A N 1
ATOM 701 C CA . PRO A 1 85 ? 5.377 40.625 57.204 1.00 54.66 85 PRO A CA 1
ATOM 702 C C . PRO A 1 85 ? 5.105 41.656 56.066 1.00 54.66 85 PRO A C 1
ATOM 704 O O . PRO A 1 85 ? 5.966 42.423 55.651 1.00 54.66 85 PRO A O 1
ATOM 707 N N . SER A 1 86 ? 3.843 41.658 55.611 1.00 59.16 86 SER A N 1
ATOM 708 C CA . SER A 1 86 ? 3.028 42.758 55.048 1.00 59.16 86 SER A CA 1
ATOM 709 C C . SER A 1 86 ? 3.693 44.121 54.776 1.00 59.16 86 SER A C 1
ATOM 711 O O . SER A 1 86 ? 4.111 44.806 55.711 1.00 59.16 86 SER A O 1
ATOM 713 N N . ARG A 1 87 ? 3.613 44.603 53.523 1.00 41.94 87 ARG A N 1
ATOM 714 C CA . ARG A 1 87 ? 3.447 46.039 53.240 1.00 41.94 87 ARG A CA 1
ATOM 715 C C . ARG A 1 87 ? 2.786 46.316 51.882 1.00 41.94 87 ARG A C 1
ATOM 717 O O . ARG A 1 87 ? 3.049 45.659 50.882 1.00 41.94 87 ARG A O 1
ATOM 724 N N . LEU A 1 88 ? 1.878 47.284 51.943 1.00 43.41 88 LEU A N 1
ATOM 725 C CA . LEU A 1 88 ? 0.888 47.750 50.971 1.00 43.41 88 LEU A CA 1
ATOM 726 C C . LEU A 1 88 ? 1.460 48.550 49.787 1.00 43.41 88 LEU A C 1
ATOM 728 O O . LEU A 1 88 ? 2.476 49.224 49.930 1.00 43.41 88 LEU A O 1
ATOM 732 N N . SER A 1 89 ? 0.616 48.659 48.745 1.00 47.19 89 SER A N 1
ATOM 733 C CA . SER A 1 89 ? 0.487 49.790 47.792 1.00 47.19 89 SER A CA 1
ATOM 734 C C . SER A 1 89 ? 1.613 49.938 46.743 1.00 47.19 89 SER A C 1
ATOM 736 O O . SER A 1 89 ? 2.717 49.473 46.957 1.00 47.19 89 SER A O 1
ATOM 738 N N . ALA A 1 90 ? 1.448 50.531 45.559 1.00 39.47 90 ALA A N 1
ATOM 739 C CA . ALA A 1 90 ? 0.382 51.325 44.964 1.00 39.47 90 ALA A CA 1
ATOM 740 C C . ALA A 1 90 ? 0.494 51.259 43.423 1.00 39.47 90 ALA A C 1
ATOM 742 O O . ALA A 1 90 ? 1.555 50.987 42.867 1.00 39.47 90 ALA A O 1
ATOM 743 N N . ARG A 1 91 ? -0.617 51.568 42.745 1.00 48.44 91 ARG A N 1
ATOM 744 C CA . ARG A 1 91 ? -0.706 51.961 41.324 1.00 48.44 91 ARG A CA 1
ATOM 745 C C . ARG A 1 91 ? 0.313 53.047 40.942 1.00 48.44 91 ARG A C 1
ATOM 747 O O . ARG A 1 91 ? 0.554 53.915 41.770 1.00 48.44 91 ARG A O 1
ATOM 754 N N . LEU A 1 92 ? 0.708 53.082 39.658 1.00 41.66 92 LEU A N 1
ATOM 755 C CA . LEU A 1 92 ? 0.854 54.247 38.737 1.00 41.66 92 LEU A CA 1
ATOM 756 C C . LEU A 1 92 ? 1.822 53.828 37.605 1.00 41.66 92 LEU A C 1
ATOM 758 O O . LEU A 1 92 ? 2.933 53.415 37.887 1.00 41.66 92 LEU A O 1
ATOM 762 N N . ARG A 1 93 ? 1.398 53.663 36.346 1.00 39.62 93 ARG A N 1
ATOM 763 C CA . ARG A 1 93 ? 1.059 54.635 35.276 1.00 39.62 93 ARG A CA 1
ATOM 764 C C . ARG A 1 93 ? 2.109 54.524 34.153 1.00 39.62 93 ARG A C 1
ATOM 766 O O . ARG A 1 93 ? 3.296 54.569 34.428 1.00 39.62 93 ARG A O 1
ATOM 773 N N . SER A 1 94 ? 1.604 54.374 32.924 1.00 53.41 94 SER A N 1
ATOM 774 C CA . SER A 1 94 ? 2.095 54.929 31.647 1.00 53.41 94 SER A CA 1
ATOM 775 C C . SER A 1 94 ? 3.604 55.074 31.419 1.00 53.41 94 SER A C 1
ATOM 777 O O . SER A 1 94 ? 4.214 55.873 32.107 1.00 53.41 94 SER A O 1
ATOM 779 N N . VAL A 1 95 ? 4.123 54.491 30.331 1.00 46.09 95 VAL A N 1
ATOM 780 C CA . VAL A 1 95 ? 4.817 55.214 29.239 1.00 46.09 95 VAL A CA 1
ATOM 781 C C . VAL A 1 95 ? 4.903 54.274 28.027 1.00 46.09 95 VAL A C 1
ATOM 783 O O . VAL A 1 95 ? 5.416 53.162 28.120 1.00 46.09 95 VAL A O 1
ATOM 786 N N . ALA A 1 96 ? 4.376 54.733 26.893 1.00 52.34 96 ALA A N 1
ATOM 787 C CA . ALA A 1 96 ? 4.635 54.169 25.574 1.00 52.34 96 ALA A CA 1
ATOM 788 C C . ALA A 1 96 ? 6.003 54.655 25.064 1.00 52.34 96 ALA A C 1
ATOM 790 O O . ALA A 1 96 ? 6.297 55.839 25.231 1.00 52.34 96 ALA A O 1
ATOM 791 N N . PRO A 1 97 ? 6.800 53.822 24.378 1.00 57.81 97 PRO A N 1
ATOM 792 C CA . PRO A 1 97 ? 7.874 54.309 23.529 1.00 57.81 97 PRO A CA 1
ATOM 793 C C . PRO A 1 97 ? 7.459 54.262 22.055 1.00 57.81 97 PRO A C 1
ATOM 795 O O . PRO A 1 97 ? 7.176 53.209 21.486 1.00 57.81 97 PRO A O 1
ATOM 798 N N . SER A 1 98 ? 7.450 55.439 21.445 1.00 55.34 98 SER A N 1
ATOM 799 C CA . SER A 1 98 ? 7.477 55.663 20.005 1.00 55.34 98 SER A CA 1
ATOM 800 C C . SER A 1 98 ? 8.893 55.460 19.444 1.00 55.34 98 SER A C 1
ATOM 802 O O . SER A 1 98 ? 9.795 56.144 19.916 1.00 55.34 98 SER A O 1
ATOM 804 N N . ASN A 1 99 ? 9.005 54.620 18.400 1.00 52.19 99 ASN A N 1
ATOM 805 C CA . ASN A 1 99 ? 9.976 54.596 17.276 1.00 52.19 99 ASN A CA 1
ATOM 806 C C . ASN A 1 99 ? 11.504 54.549 17.574 1.00 52.19 99 ASN A C 1
ATOM 808 O O . ASN A 1 99 ? 11.953 55.161 18.536 1.00 52.19 99 ASN A O 1
ATOM 812 N N . PRO A 1 100 ? 12.342 53.874 16.743 1.00 52.56 100 PRO A N 1
ATOM 813 C CA . PRO A 1 100 ? 12.511 54.257 15.333 1.00 52.56 100 PRO A CA 1
ATOM 814 C C . PRO A 1 100 ? 12.766 53.123 14.312 1.00 52.56 100 PRO A C 1
ATOM 816 O O . PRO A 1 100 ? 13.083 51.981 14.633 1.00 52.56 100 PRO A O 1
ATOM 819 N N . GLN A 1 101 ? 12.645 53.523 13.044 1.00 53.66 101 GLN A N 1
ATOM 820 C CA . GLN A 1 101 ? 13.209 52.908 11.841 1.00 53.66 101 GLN A CA 1
ATOM 821 C C . GLN A 1 101 ? 14.598 52.278 12.033 1.00 53.66 101 GLN A C 1
ATOM 823 O O . GLN A 1 101 ? 15.493 52.895 12.605 1.00 53.66 101 GLN A O 1
ATOM 828 N N . GLY A 1 102 ? 14.790 51.133 11.372 1.00 54.62 102 GLY A N 1
ATOM 829 C CA . GLY A 1 102 ? 16.096 50.676 10.896 1.00 54.62 102 GLY A CA 1
ATOM 830 C C . GLY A 1 102 ? 16.622 49.423 11.583 1.00 54.62 102 GLY A C 1
ATOM 831 O O . GLY A 1 102 ? 17.424 49.522 12.503 1.00 54.62 102 GLY A O 1
ATOM 832 N N . LEU A 1 103 ? 16.248 48.243 11.082 1.00 45.91 103 LEU A N 1
ATOM 833 C CA . LEU A 1 103 ? 17.046 47.031 11.276 1.00 45.91 103 LEU A CA 1
ATOM 834 C C . LEU A 1 103 ? 16.805 46.037 10.130 1.00 45.91 103 LEU A C 1
ATOM 836 O O . LEU A 1 103 ? 15.749 45.424 10.034 1.00 45.91 103 LEU A O 1
ATOM 840 N N . VAL A 1 104 ? 17.802 46.001 9.243 1.00 48.31 104 VAL A N 1
ATOM 841 C CA . VAL A 1 104 ? 18.402 44.847 8.551 1.00 48.31 104 VAL A CA 1
ATOM 842 C C . VAL A 1 104 ? 17.475 43.681 8.172 1.00 48.31 104 VAL A C 1
ATOM 844 O O . VAL A 1 104 ? 16.970 42.951 9.022 1.00 48.31 104 VAL A O 1
ATOM 847 N N . GLU A 1 105 ? 17.344 43.462 6.862 1.00 55.03 105 GLU A N 1
ATOM 848 C CA . GLU A 1 105 ? 16.961 42.174 6.284 1.00 55.03 105 GLU A CA 1
ATOM 849 C C . GLU A 1 105 ? 18.053 41.141 6.596 1.00 55.03 105 GLU A C 1
ATOM 851 O O . GLU A 1 105 ? 19.035 41.068 5.872 1.00 55.03 105 GLU A O 1
ATOM 856 N N . ASP A 1 106 ? 17.912 40.356 7.664 1.00 55.97 106 ASP A N 1
ATOM 857 C CA . ASP A 1 106 ? 18.682 39.120 7.837 1.00 55.97 106 ASP A CA 1
ATOM 858 C C . ASP A 1 106 ? 17.951 38.134 8.764 1.00 55.97 106 ASP A C 1
ATOM 860 O O . ASP A 1 106 ? 17.426 38.488 9.820 1.00 55.97 106 ASP A O 1
ATOM 864 N N . ASP A 1 107 ? 17.928 36.872 8.330 1.00 55.72 107 ASP A N 1
ATOM 865 C CA . ASP A 1 107 ? 17.547 35.674 9.084 1.00 55.72 107 ASP A CA 1
ATOM 866 C C . ASP A 1 107 ? 16.112 35.583 9.635 1.00 55.72 107 ASP A C 1
ATOM 868 O O . ASP A 1 107 ? 15.861 35.464 10.836 1.00 55.72 107 ASP A O 1
ATOM 872 N N . LEU A 1 108 ? 15.141 35.438 8.724 1.00 48.16 108 LEU A N 1
ATOM 873 C CA . LEU A 1 108 ? 13.892 34.756 9.073 1.00 48.16 108 LEU A CA 1
ATOM 874 C C . LEU A 1 108 ? 14.208 33.300 9.476 1.00 48.16 108 LEU A C 1
ATOM 876 O O . LEU A 1 108 ? 14.686 32.523 8.638 1.00 48.16 108 LEU A O 1
ATOM 880 N N . PRO A 1 109 ? 13.917 32.873 10.721 1.00 47.19 109 PRO A N 1
ATOM 881 C CA . PRO A 1 109 ? 14.145 31.502 11.138 1.00 47.19 109 PRO A CA 1
ATOM 882 C C . PRO A 1 109 ? 13.281 30.580 10.284 1.00 47.19 109 PRO A C 1
ATOM 884 O O . PRO A 1 109 ? 12.050 30.637 10.299 1.00 47.19 109 PRO A O 1
ATOM 887 N N . LYS A 1 110 ? 13.957 29.712 9.530 1.00 53.25 110 LYS A N 1
ATOM 888 C CA . LYS A 1 110 ? 13.372 28.621 8.752 1.00 53.25 110 LYS A CA 1
ATOM 889 C C . LYS A 1 110 ? 12.465 27.828 9.686 1.00 53.25 110 LYS A C 1
ATOM 891 O O . LYS A 1 110 ? 12.947 27.059 10.518 1.00 53.25 110 LYS A O 1
ATOM 896 N N . VAL A 1 111 ? 11.158 28.062 9.580 1.00 42.94 111 VAL A N 1
ATOM 897 C CA . VAL A 1 111 ? 10.140 27.396 10.389 1.00 42.94 111 VAL A CA 1
ATOM 898 C C . VAL A 1 111 ? 10.243 25.918 10.057 1.00 42.94 111 VAL A C 1
ATOM 900 O O . VAL A 1 111 ? 9.779 25.458 9.014 1.00 42.94 111 VAL A O 1
ATOM 903 N N . SER A 1 112 ? 10.983 25.190 10.894 1.00 50.75 112 SER A N 1
ATOM 904 C CA . SER A 1 112 ? 11.174 23.760 10.734 1.00 50.75 112 SER A CA 1
ATOM 905 C C . SER A 1 112 ? 9.788 23.136 10.705 1.00 50.75 112 SER A C 1
ATOM 907 O O . SER A 1 112 ? 9.003 23.278 11.644 1.00 50.75 112 SER A O 1
ATOM 909 N N . SER A 1 113 ? 9.457 22.527 9.567 1.00 51.34 113 SER A N 1
ATOM 910 C CA . SER A 1 113 ? 8.227 21.775 9.379 1.00 51.34 113 SER A CA 1
ATOM 911 C C . SER A 1 113 ? 8.086 20.850 10.579 1.00 51.34 113 SER A C 1
ATOM 913 O O . SER A 1 113 ? 8.917 19.951 10.759 1.00 51.34 113 SER A O 1
ATOM 915 N N . LYS A 1 114 ? 7.094 21.130 11.432 1.00 44.84 114 LYS A N 1
ATOM 916 C CA . LYS A 1 114 ? 6.769 20.310 12.595 1.00 44.84 114 LYS A CA 1
ATOM 917 C C . LYS A 1 114 ? 6.743 18.869 12.109 1.00 44.84 114 LYS A C 1
ATOM 919 O O . LYS A 1 114 ? 5.961 18.536 11.221 1.00 44.84 114 LYS A O 1
ATOM 924 N N . LYS A 1 115 ? 7.663 18.051 12.635 1.00 48.12 115 LYS A N 1
ATOM 925 C CA . LYS A 1 115 ? 7.670 16.602 12.439 1.00 48.12 115 LYS A CA 1
ATOM 926 C C . LYS A 1 115 ? 6.257 16.147 12.779 1.00 48.12 115 LYS A C 1
ATOM 928 O O . LYS A 1 115 ? 5.885 16.186 13.949 1.00 48.12 115 LYS A O 1
ATOM 933 N N . SER A 1 116 ? 5.470 15.803 11.759 1.00 46.06 116 SER A N 1
ATOM 934 C CA . SER A 1 116 ? 4.171 15.179 11.952 1.00 46.06 116 SER A CA 1
ATOM 935 C C . SER A 1 116 ? 4.441 13.984 12.847 1.00 46.06 116 SER A C 1
ATOM 937 O O . SER A 1 116 ? 5.211 13.096 12.461 1.00 46.06 116 SER A O 1
ATOM 939 N N . SER A 1 117 ? 3.902 14.010 14.061 1.00 44.75 117 SER A N 1
ATOM 940 C CA . SER A 1 117 ? 3.840 12.843 14.918 1.00 44.75 117 SER A CA 1
ATOM 941 C C . SER A 1 117 ? 3.197 11.761 14.070 1.00 44.75 117 SER A C 1
ATOM 943 O O . SER A 1 117 ? 1.993 11.802 13.823 1.00 44.75 117 SER A O 1
ATOM 945 N N . LYS A 1 118 ? 4.012 10.854 13.518 1.00 48.59 118 LYS A N 1
ATOM 946 C CA . LYS A 1 118 ? 3.492 9.635 12.918 1.00 48.59 118 LYS A CA 1
ATOM 947 C C . LYS A 1 118 ? 2.670 9.042 14.039 1.00 48.59 118 LYS A C 1
ATOM 949 O O . LYS A 1 118 ? 3.254 8.703 15.070 1.00 48.59 118 LYS A O 1
ATOM 954 N N . LEU A 1 119 ? 1.348 8.998 13.871 1.00 45.53 119 LEU A N 1
ATOM 955 C CA . LEU A 1 119 ? 0.543 8.102 14.667 1.00 45.53 119 LEU A CA 1
ATOM 956 C C . LEU A 1 119 ? 1.238 6.758 14.511 1.00 45.53 119 LEU A C 1
ATOM 958 O O . LEU A 1 119 ? 1.246 6.152 13.437 1.00 45.53 119 LEU A O 1
ATOM 962 N N . SER A 1 120 ? 1.924 6.358 15.574 1.00 44.06 120 SER A N 1
ATOM 963 C CA . SER A 1 120 ? 2.321 4.990 15.796 1.00 44.06 120 SER A CA 1
ATOM 964 C C . SER A 1 120 ? 1.008 4.271 16.054 1.00 44.06 120 SER A C 1
ATOM 966 O O . SER A 1 120 ? 0.684 3.951 17.194 1.00 44.06 120 SER A O 1
ATOM 968 N N . HIS A 1 121 ? 0.206 4.100 14.998 1.00 48.81 121 HIS A N 1
ATOM 969 C CA . HIS A 1 121 ? -0.800 3.065 14.954 1.00 48.81 121 HIS A CA 1
ATOM 970 C C . HIS A 1 121 ? 0.004 1.794 15.158 1.00 48.81 121 HIS A C 1
ATOM 972 O O . HIS A 1 121 ? 0.674 1.312 14.245 1.00 48.81 121 HIS A O 1
ATOM 978 N N . ARG A 1 122 ? 0.062 1.364 16.419 1.00 57.19 122 ARG A N 1
ATOM 979 C CA . ARG A 1 122 ? 0.544 0.056 16.823 1.00 57.19 122 ARG A CA 1
ATOM 980 C C . ARG A 1 122 ? -0.117 -0.900 15.845 1.00 57.19 122 ARG A C 1
ATOM 982 O O . ARG A 1 122 ? -1.343 -0.912 15.793 1.00 57.19 122 ARG A O 1
ATOM 989 N N . ALA A 1 123 ? 0.681 -1.526 14.983 1.00 67.56 123 ALA A N 1
ATOM 990 C CA . ALA A 1 123 ? 0.167 -2.349 13.903 1.00 67.56 123 ALA A CA 1
ATOM 991 C C . ALA A 1 123 ? -0.717 -3.415 14.546 1.00 67.56 123 ALA A C 1
ATOM 993 O O . ALA A 1 123 ? -0.214 -4.304 15.226 1.00 67.56 123 ALA A O 1
ATOM 994 N N . VAL A 1 124 ? -2.031 -3.235 14.438 1.00 83.00 124 VAL A N 1
ATOM 995 C CA . VAL A 1 124 ? -2.982 -4.237 14.888 1.00 83.00 124 VAL A CA 1
ATOM 996 C C . VAL A 1 124 ? -2.876 -5.331 13.844 1.00 83.00 124 VAL A C 1
ATOM 998 O O . VAL A 1 124 ? -3.117 -5.086 12.658 1.00 83.00 124 VAL A O 1
ATOM 1001 N N . GLU A 1 125 ? -2.389 -6.486 14.268 1.00 87.19 125 GLU A N 1
ATOM 1002 C CA . GLU A 1 125 ? -2.463 -7.702 13.475 1.00 87.19 125 GLU A CA 1
ATOM 1003 C C . GLU A 1 125 ? -3.919 -8.158 13.537 1.00 87.19 125 GLU A C 1
ATOM 1005 O O . GLU A 1 125 ? -4.457 -8.367 14.624 1.00 87.19 125 GLU A O 1
ATOM 1010 N N . LEU A 1 126 ? -4.586 -8.183 12.383 1.00 91.06 126 LEU A N 1
ATOM 1011 C CA . LEU A 1 126 ? -5.960 -8.663 12.289 1.00 91.06 126 LEU A CA 1
ATOM 1012 C C . LEU A 1 126 ? -5.935 -10.184 12.183 1.00 91.06 126 LEU A C 1
ATOM 1014 O O . LEU A 1 126 ? -5.157 -10.735 11.403 1.00 91.06 126 LEU A O 1
ATOM 1018 N N . THR A 1 127 ? -6.809 -10.838 12.941 1.00 93.94 127 THR A N 1
ATOM 1019 C CA . THR A 1 127 ? -7.059 -12.276 12.813 1.00 93.94 127 THR A CA 1
ATOM 1020 C C . THR A 1 127 ? -7.872 -12.574 11.549 1.00 93.94 127 THR A C 1
ATOM 1022 O O . THR A 1 127 ? -8.504 -11.679 10.982 1.00 93.94 127 THR A O 1
ATOM 1025 N N . ASP A 1 128 ? -7.897 -13.835 11.109 1.00 93.19 128 ASP A N 1
ATOM 1026 C CA . ASP A 1 128 ? -8.746 -14.269 9.988 1.00 93.19 128 ASP A CA 1
ATOM 1027 C C . ASP A 1 128 ? -10.234 -13.984 10.235 1.00 93.19 128 ASP A C 1
ATOM 1029 O O . ASP A 1 128 ? -10.950 -13.564 9.326 1.00 93.19 128 ASP A O 1
ATOM 1033 N N . GLU A 1 129 ? -10.684 -14.126 11.482 1.00 93.00 129 GLU A N 1
ATOM 1034 C CA . GLU A 1 129 ? -12.062 -13.837 11.887 1.00 93.00 129 GLU A CA 1
ATOM 1035 C C . GLU A 1 129 ? -12.402 -12.349 11.743 1.00 93.00 129 GLU A C 1
ATOM 1037 O O . GLU A 1 129 ? -13.499 -11.986 11.316 1.00 93.00 129 GLU A O 1
ATOM 1042 N N . ASP A 1 130 ? -11.458 -11.464 12.071 1.00 93.62 130 ASP A N 1
ATOM 1043 C CA . ASP A 1 130 ? -11.649 -10.022 11.919 1.00 93.62 130 ASP A CA 1
ATOM 1044 C C . ASP A 1 130 ? -11.649 -9.594 10.456 1.00 93.62 130 ASP A C 1
ATOM 1046 O O . ASP A 1 130 ? -12.390 -8.688 10.074 1.00 93.62 130 ASP A O 1
ATOM 1050 N N . ARG A 1 131 ? -10.853 -10.270 9.625 1.00 94.31 131 ARG A N 1
ATOM 1051 C CA . ARG A 1 131 ? -10.833 -10.051 8.179 1.00 94.31 131 ARG A CA 1
ATOM 1052 C C . ARG A 1 131 ? -12.132 -10.492 7.511 1.00 94.31 131 ARG A C 1
ATOM 1054 O O . ARG A 1 131 ? -12.646 -9.747 6.680 1.00 94.31 131 ARG A O 1
ATOM 1061 N N . ALA A 1 132 ? -12.706 -11.622 7.923 1.00 94.38 132 ALA A N 1
ATOM 1062 C CA . ALA A 1 132 ? -13.981 -12.115 7.395 1.00 94.38 132 ALA A CA 1
ATOM 1063 C C . ALA A 1 132 ? -15.139 -11.117 7.602 1.00 94.38 132 ALA A C 1
ATOM 1065 O O . ALA A 1 132 ? -16.015 -10.987 6.753 1.00 94.38 132 ALA A O 1
ATOM 1066 N N . LYS A 1 133 ? -15.115 -10.311 8.675 1.00 93.38 133 LYS A N 1
ATOM 1067 C CA . LYS A 1 133 ? -16.115 -9.243 8.912 1.00 93.38 133 LYS A CA 1
ATOM 1068 C C . LYS A 1 133 ? -16.060 -8.104 7.883 1.00 93.38 133 LYS A C 1
ATOM 1070 O O . LYS A 1 133 ? -16.950 -7.254 7.860 1.00 93.38 133 LYS A O 1
ATOM 1075 N N . LEU A 1 134 ? -14.998 -8.038 7.080 1.00 93.19 134 LEU A N 1
ATOM 1076 C CA . LEU A 1 134 ? -14.790 -7.030 6.039 1.00 93.19 134 LEU A CA 1
ATOM 1077 C C . LEU A 1 134 ? -15.147 -7.543 4.637 1.00 93.19 134 LEU A C 1
ATOM 1079 O O . LEU A 1 134 ? -14.981 -6.805 3.660 1.00 93.19 134 LEU A O 1
ATOM 1083 N N . GLU A 1 135 ? -15.622 -8.784 4.531 1.00 92.69 135 GLU A N 1
ATOM 1084 C CA . GLU A 1 135 ? -16.038 -9.386 3.270 1.00 92.69 135 GLU A CA 1
ATOM 1085 C C . GLU A 1 135 ? -17.221 -8.612 2.662 1.00 92.69 135 GLU A C 1
ATOM 1087 O O . GLU A 1 135 ? -18.098 -8.101 3.362 1.00 92.69 135 GLU A O 1
ATOM 1092 N N . HIS A 1 136 ? -17.221 -8.477 1.333 1.00 86.88 136 HIS A N 1
ATOM 1093 C CA . HIS A 1 136 ? -18.313 -7.871 0.556 1.00 86.88 136 HIS A CA 1
ATOM 1094 C C . HIS A 1 136 ? -18.748 -6.450 0.964 1.00 86.88 136 HIS A C 1
ATOM 1096 O O . HIS A 1 136 ? -19.892 -6.050 0.731 1.00 86.88 136 HIS A O 1
ATOM 1102 N N . LEU A 1 137 ? -17.841 -5.635 1.512 1.00 92.44 137 LEU A N 1
ATOM 1103 C CA . LEU A 1 137 ? -18.143 -4.234 1.814 1.00 92.44 137 LEU A CA 1
ATOM 1104 C C . LEU A 1 137 ? -18.564 -3.462 0.544 1.00 92.44 137 LEU A C 1
ATOM 1106 O O . LEU A 1 137 ? -17.761 -3.306 -0.384 1.00 92.44 137 LEU A O 1
ATOM 1110 N N . PRO A 1 138 ? -19.794 -2.917 0.481 1.00 93.12 138 PRO A N 1
ATOM 1111 C CA . PRO A 1 138 ? -20.257 -2.208 -0.701 1.00 93.12 138 PRO A CA 1
ATOM 1112 C C . PRO A 1 138 ? -19.469 -0.910 -0.890 1.00 93.12 138 PRO A C 1
ATOM 1114 O O . PRO A 1 138 ? -19.197 -0.171 0.061 1.00 93.12 138 PRO A O 1
ATOM 1117 N N . ASN A 1 139 ? -19.117 -0.609 -2.141 1.00 95.25 139 ASN A N 1
ATOM 1118 C CA . ASN A 1 139 ? -18.388 0.605 -2.523 1.00 95.25 139 ASN A CA 1
ATOM 1119 C C . ASN A 1 139 ? -17.076 0.822 -1.744 1.00 95.25 139 ASN A C 1
ATOM 1121 O O . ASN A 1 139 ? -16.652 1.965 -1.552 1.00 95.25 139 ASN A O 1
ATOM 1125 N N . TRP A 1 140 ? -16.416 -0.250 -1.293 1.00 97.56 140 TRP A N 1
ATOM 1126 C CA . TRP A 1 140 ? -15.191 -0.137 -0.497 1.00 97.56 140 TRP A CA 1
ATOM 1127 C C . TRP A 1 140 ? -14.069 0.603 -1.241 1.00 97.56 140 TRP A C 1
ATOM 1129 O O . TRP A 1 140 ? -13.269 1.278 -0.604 1.00 97.56 140 TRP A O 1
ATOM 1139 N N . VAL A 1 141 ? -14.035 0.545 -2.578 1.00 98.12 141 VAL A N 1
ATOM 1140 C CA . VAL A 1 141 ? -13.053 1.266 -3.410 1.00 98.12 141 VAL A CA 1
ATOM 1141 C C . VAL A 1 141 ? -13.183 2.786 -3.239 1.00 98.12 141 VAL A C 1
ATOM 1143 O O . VAL A 1 141 ? -12.177 3.472 -3.070 1.00 98.12 141 VAL A O 1
ATOM 1146 N N . ASN A 1 142 ? -14.410 3.313 -3.195 1.00 98.19 142 ASN A N 1
ATOM 1147 C CA . ASN A 1 142 ? -14.649 4.740 -2.953 1.00 98.19 142 ASN A CA 1
ATOM 1148 C C . ASN A 1 142 ? -14.279 5.112 -1.511 1.00 98.19 142 ASN A C 1
ATOM 1150 O O . ASN A 1 142 ? -13.586 6.099 -1.281 1.00 98.19 142 ASN A O 1
ATOM 1154 N N . GLN A 1 143 ? -14.647 4.263 -0.545 1.00 97.81 143 GLN A N 1
ATOM 1155 C CA . GLN A 1 143 ? -14.262 4.454 0.859 1.00 97.81 143 GLN A CA 1
ATOM 1156 C C . GLN A 1 143 ? -12.736 4.429 1.047 1.00 97.81 143 GLN A C 1
ATOM 1158 O O . GLN A 1 143 ? -12.195 5.162 1.874 1.00 97.81 143 GLN A O 1
ATOM 1163 N N . PHE A 1 144 ? -12.029 3.609 0.267 1.00 98.31 144 PHE A N 1
ATOM 1164 C CA . PHE A 1 144 ? -10.575 3.556 0.252 1.00 98.31 144 PHE A CA 1
ATOM 1165 C C . PHE A 1 144 ? -9.974 4.853 -0.296 1.00 98.31 144 PHE A C 1
ATOM 1167 O O . PHE A 1 144 ? -9.041 5.393 0.299 1.00 98.31 144 PHE A O 1
ATOM 1174 N N . GLN A 1 145 ? -10.526 5.393 -1.385 1.00 98.31 145 GLN A N 1
ATOM 1175 C CA . GLN A 1 145 ? -10.115 6.695 -1.911 1.00 98.31 145 GLN A CA 1
ATOM 1176 C C . GLN A 1 145 ? -10.297 7.808 -0.871 1.00 98.31 145 GLN A C 1
ATOM 1178 O O . GLN A 1 145 ? -9.372 8.594 -0.648 1.00 98.31 145 GLN A O 1
ATOM 1183 N N . ASP A 1 146 ? -11.449 7.839 -0.199 1.00 97.75 146 ASP A N 1
ATOM 1184 C CA . ASP A 1 146 ? -11.732 8.804 0.864 1.00 97.75 146 ASP A CA 1
ATOM 1185 C C . ASP A 1 146 ? -10.743 8.655 2.023 1.00 97.75 146 ASP A C 1
ATOM 1187 O O . ASP A 1 146 ? -10.168 9.645 2.478 1.00 97.75 146 ASP A O 1
ATOM 1191 N N . PHE A 1 147 ? -10.457 7.421 2.449 1.00 97.81 147 PHE A N 1
ATOM 1192 C CA . PHE A 1 147 ? -9.449 7.125 3.468 1.00 97.81 147 PHE A CA 1
ATOM 1193 C C . PHE A 1 147 ? -8.064 7.677 3.098 1.00 97.81 147 PHE A C 1
ATOM 1195 O O . PHE A 1 147 ? -7.397 8.305 3.926 1.00 97.81 147 PHE A O 1
ATOM 1202 N N . LEU A 1 148 ? -7.624 7.484 1.852 1.00 97.88 148 LEU A N 1
ATOM 1203 C CA . LEU A 1 148 ? -6.321 7.966 1.392 1.00 97.88 148 LEU A CA 1
ATOM 1204 C C . LEU A 1 148 ? -6.190 9.492 1.502 1.00 97.88 148 LEU A C 1
ATOM 1206 O O . LEU A 1 148 ? -5.122 9.997 1.858 1.00 97.88 148 LEU A O 1
ATOM 1210 N N . VAL A 1 149 ? -7.263 10.224 1.203 1.00 96.50 149 VAL A N 1
ATOM 1211 C CA . VAL A 1 149 ? -7.278 11.693 1.216 1.00 96.50 149 VAL A CA 1
ATOM 1212 C C . VAL A 1 149 ? -7.478 12.237 2.632 1.00 96.50 149 VAL A C 1
ATOM 1214 O O . VAL A 1 149 ? -6.738 13.119 3.075 1.00 96.50 149 VAL A O 1
ATOM 1217 N N . GLN A 1 150 ? -8.466 11.707 3.351 1.00 95.81 150 GLN A N 1
ATOM 1218 C CA . GLN A 1 150 ? -8.941 12.266 4.616 1.00 95.81 150 GLN A CA 1
ATOM 1219 C C . GLN A 1 150 ? -8.167 11.761 5.834 1.00 95.81 150 GLN A C 1
ATOM 1221 O O . GLN A 1 150 ? -8.062 12.497 6.808 1.00 95.81 150 GLN A O 1
ATOM 1226 N N . VAL A 1 151 ? -7.634 10.535 5.796 1.00 95.31 151 VAL A N 1
ATOM 1227 C CA . VAL A 1 151 ? -7.007 9.889 6.963 1.00 95.31 151 VAL A CA 1
ATOM 1228 C C . VAL A 1 151 ? -5.500 9.724 6.774 1.00 95.31 151 VAL A C 1
ATOM 1230 O O . VAL A 1 151 ? -4.717 10.137 7.623 1.00 95.31 151 VAL A O 1
ATOM 1233 N N . ASP A 1 152 ? -5.061 9.141 5.656 1.00 94.38 152 ASP A N 1
ATOM 1234 C CA . ASP A 1 152 ? -3.628 8.908 5.397 1.00 94.38 152 ASP A CA 1
ATOM 1235 C C . ASP A 1 152 ? -2.938 10.128 4.743 1.00 94.38 152 ASP A C 1
ATOM 1237 O O . ASP A 1 152 ? -1.711 10.147 4.607 1.00 94.38 152 ASP A O 1
ATOM 1241 N N . HIS A 1 153 ? -3.719 11.156 4.377 1.00 95.44 153 HIS A N 1
ATOM 1242 C CA . HIS A 1 153 ? -3.287 12.464 3.867 1.00 95.44 153 HIS A CA 1
ATOM 1243 C C . HIS A 1 153 ? -2.239 12.398 2.745 1.00 95.44 153 HIS A C 1
ATOM 1245 O O . HIS A 1 153 ? -1.258 13.151 2.729 1.00 95.44 153 HIS A O 1
ATOM 1251 N N . ILE A 1 154 ? -2.410 11.480 1.792 1.00 94.62 154 ILE A N 1
ATOM 1252 C CA . ILE A 1 154 ? -1.484 11.383 0.660 1.00 94.62 154 ILE A CA 1
ATOM 1253 C C . ILE A 1 154 ? -1.787 12.438 -0.406 1.00 94.62 154 ILE A C 1
ATOM 1255 O O . ILE A 1 154 ? -2.922 12.873 -0.580 1.00 94.62 154 ILE A O 1
ATOM 1259 N N . SER A 1 155 ? -0.764 12.830 -1.171 1.00 96.44 155 SER A N 1
ATOM 1260 C CA . SER A 1 155 ? -0.958 13.757 -2.288 1.00 96.44 155 SER A CA 1
ATOM 1261 C C . SER A 1 155 ? -1.896 13.172 -3.347 1.00 96.44 155 SER A C 1
ATOM 1263 O O . SER A 1 155 ? -1.872 11.970 -3.621 1.00 96.44 155 SER A O 1
ATOM 1265 N N . GLU A 1 156 ? -2.660 14.033 -4.015 1.00 96.56 156 GLU A N 1
ATOM 1266 C CA . GLU A 1 156 ? -3.627 13.643 -5.050 1.00 96.56 156 GLU A CA 1
ATOM 1267 C C . GLU A 1 156 ? -2.992 12.792 -6.164 1.00 96.56 156 GLU A C 1
ATOM 1269 O O . GLU A 1 156 ? -3.536 11.774 -6.593 1.00 96.56 156 GLU A O 1
ATOM 1274 N N . THR A 1 157 ? -1.774 13.146 -6.590 1.00 97.06 157 THR A N 1
ATOM 1275 C CA . THR A 1 157 ? -1.040 12.371 -7.602 1.00 97.06 157 THR A CA 1
ATOM 1276 C C . THR A 1 157 ? -0.728 10.953 -7.127 1.00 97.06 157 THR A C 1
ATOM 1278 O O . THR A 1 157 ? -0.834 10.013 -7.917 1.00 97.06 157 THR A O 1
ATOM 1281 N N . ASN A 1 158 ? -0.355 10.785 -5.858 1.00 96.44 158 ASN A N 1
ATOM 1282 C CA . ASN A 1 158 ? -0.088 9.473 -5.278 1.00 96.44 158 ASN A CA 1
ATOM 1283 C C . ASN A 1 158 ? -1.383 8.684 -5.065 1.00 96.44 158 ASN A C 1
ATOM 1285 O O . ASN A 1 158 ? -1.395 7.485 -5.335 1.00 96.44 158 ASN A O 1
ATOM 1289 N N . CYS A 1 159 ? -2.468 9.357 -4.668 1.00 97.69 159 CYS A N 1
ATOM 1290 C CA . CYS A 1 159 ? -3.798 8.762 -4.562 1.00 97.69 159 CYS A CA 1
ATOM 1291 C C . CYS A 1 159 ? -4.232 8.173 -5.903 1.00 97.69 159 CYS A C 1
ATOM 1293 O O . CYS A 1 159 ? -4.438 6.969 -6.010 1.00 97.69 159 CYS A O 1
ATOM 1295 N N . ARG A 1 160 ? -4.198 8.972 -6.973 1.00 97.94 160 ARG A N 1
ATOM 1296 C CA . ARG A 1 160 ? -4.528 8.512 -8.328 1.00 97.94 160 ARG A CA 1
ATOM 1297 C C . ARG A 1 160 ? -3.664 7.334 -8.793 1.00 97.94 160 ARG A C 1
ATOM 1299 O O . ARG A 1 160 ? -4.149 6.465 -9.511 1.00 97.94 160 ARG A O 1
ATOM 1306 N N . ARG A 1 161 ? -2.377 7.294 -8.427 1.00 97.50 161 ARG A N 1
ATOM 1307 C CA . ARG A 1 161 ? -1.491 6.161 -8.759 1.00 97.50 161 ARG A CA 1
ATOM 1308 C C . ARG A 1 161 ? -1.888 4.888 -8.017 1.00 97.50 161 ARG A C 1
ATOM 1310 O O . ARG A 1 161 ? -1.923 3.839 -8.650 1.00 97.50 161 ARG A O 1
ATOM 1317 N N . ALA A 1 162 ? -2.184 4.988 -6.722 1.00 97.81 162 ALA A N 1
ATOM 1318 C CA . ALA A 1 162 ? -2.638 3.857 -5.923 1.00 97.81 162 ALA A CA 1
ATOM 1319 C C . ALA A 1 162 ? -4.002 3.347 -6.412 1.00 97.81 162 ALA A C 1
ATOM 1321 O O . ALA A 1 162 ? -4.127 2.162 -6.712 1.00 97.81 162 ALA A O 1
ATOM 1322 N N . MET A 1 163 ? -4.973 4.249 -6.598 1.00 98.31 163 MET A N 1
ATOM 1323 C CA . MET A 1 163 ? -6.329 3.922 -7.055 1.00 98.31 163 MET A CA 1
ATOM 1324 C C . MET A 1 163 ? -6.335 3.153 -8.373 1.00 98.31 163 MET A C 1
ATOM 1326 O O . MET A 1 163 ? -6.972 2.115 -8.458 1.00 98.31 163 MET A O 1
ATOM 1330 N N . ARG A 1 164 ? -5.523 3.555 -9.360 1.00 98.19 164 ARG A N 1
ATOM 1331 C CA . ARG A 1 164 ? -5.412 2.827 -10.640 1.00 98.19 164 ARG A CA 1
ATOM 1332 C C . ARG A 1 164 ? -5.039 1.351 -10.493 1.00 98.19 164 ARG A C 1
ATOM 1334 O O . ARG A 1 164 ? -5.416 0.552 -11.343 1.00 98.19 164 ARG A O 1
ATOM 1341 N N . GLN A 1 165 ? -4.231 0.999 -9.494 1.00 98.25 165 GLN A N 1
ATOM 1342 C CA . GLN A 1 165 ? -3.842 -0.395 -9.259 1.00 98.25 165 GLN A CA 1
ATOM 1343 C C . GLN A 1 165 ? -4.901 -1.117 -8.433 1.00 98.25 165 GLN A C 1
ATOM 1345 O O . GLN A 1 165 ? -5.241 -2.257 -8.735 1.00 98.2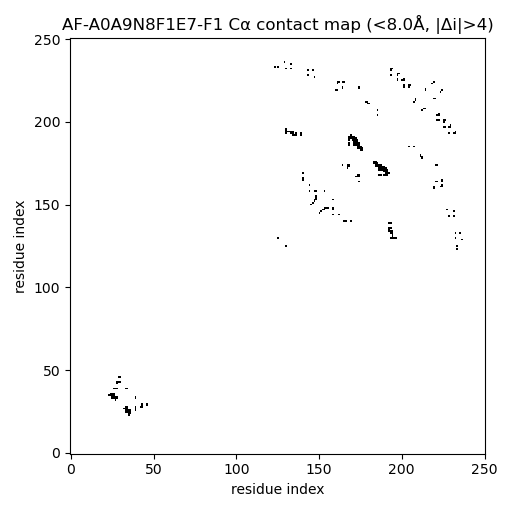5 165 GLN A O 1
ATOM 1350 N N . VAL A 1 166 ? -5.467 -0.434 -7.437 1.00 98.25 166 VAL A N 1
ATOM 1351 C CA . VAL A 1 166 ? -6.539 -0.980 -6.602 1.00 98.25 166 VAL A CA 1
ATOM 1352 C C . VAL A 1 166 ? -7.795 -1.273 -7.416 1.00 98.25 166 VAL A C 1
ATOM 1354 O O . VAL A 1 166 ? -8.340 -2.356 -7.278 1.00 98.25 166 VAL A O 1
ATOM 1357 N N . GLU A 1 167 ? -8.203 -0.401 -8.335 1.00 98.44 167 GLU A N 1
ATOM 1358 C CA . GLU A 1 167 ? -9.341 -0.636 -9.235 1.00 98.44 167 GLU A CA 1
ATOM 1359 C C . GLU A 1 167 ? -9.142 -1.885 -10.106 1.00 98.44 167 GLU A C 1
ATOM 1361 O O . GLU A 1 167 ? -10.067 -2.676 -10.287 1.00 98.44 167 GLU A O 1
ATOM 1366 N N . LYS A 1 168 ? -7.925 -2.118 -10.614 1.00 98.38 168 LYS A N 1
ATOM 1367 C CA . LYS A 1 168 ? -7.605 -3.327 -11.393 1.00 98.38 168 LYS A CA 1
ATOM 1368 C C . LYS A 1 168 ? -7.673 -4.603 -10.560 1.00 98.38 168 LYS A C 1
ATOM 1370 O O . LYS A 1 168 ? -8.125 -5.629 -11.059 1.00 98.38 168 LYS A O 1
ATOM 1375 N N . MET A 1 169 ? -7.209 -4.536 -9.314 1.00 98.06 169 MET A N 1
ATOM 1376 C CA . MET A 1 169 ? -7.278 -5.646 -8.362 1.00 98.06 169 MET A CA 1
ATOM 1377 C C . MET A 1 169 ? -8.724 -5.917 -7.929 1.00 98.06 169 MET A C 1
ATOM 1379 O O . MET A 1 169 ? -9.168 -7.059 -7.958 1.00 98.06 169 MET A O 1
ATOM 1383 N N . ALA A 1 170 ? -9.488 -4.867 -7.629 1.00 97.62 170 ALA A N 1
ATOM 1384 C CA . ALA A 1 170 ? -10.891 -4.953 -7.236 1.00 97.62 170 ALA A CA 1
ATOM 1385 C C . ALA A 1 170 ? -11.777 -5.531 -8.350 1.00 97.62 170 ALA A C 1
ATOM 1387 O O . ALA A 1 170 ? -12.694 -6.298 -8.089 1.00 97.62 170 ALA A O 1
ATOM 1388 N N . THR A 1 171 ? -11.487 -5.197 -9.610 1.00 97.88 171 THR A N 1
ATOM 1389 C CA . THR A 1 171 ? -12.223 -5.720 -10.776 1.00 97.88 171 THR A CA 1
ATOM 1390 C C . THR A 1 171 ? -11.748 -7.099 -11.238 1.00 97.88 171 THR A C 1
ATOM 1392 O O . THR A 1 171 ? -12.393 -7.706 -12.091 1.00 97.88 171 THR A O 1
ATOM 1395 N N . GLY A 1 172 ? -10.638 -7.614 -10.697 1.00 98.06 172 GLY A N 1
ATOM 1396 C CA . GLY A 1 172 ? -10.047 -8.895 -11.099 1.00 98.06 172 GLY A CA 1
ATOM 1397 C C . GLY A 1 172 ? -9.319 -8.867 -12.447 1.00 98.06 172 GLY A C 1
ATOM 1398 O O . GLY A 1 172 ? -8.930 -9.912 -12.967 1.00 98.06 172 GLY A O 1
ATOM 1399 N N . VAL A 1 173 ? -9.081 -7.683 -13.024 1.00 98.25 173 VAL A N 1
ATOM 1400 C CA . VAL A 1 173 ? -8.259 -7.528 -14.240 1.00 98.25 173 VAL A CA 1
ATOM 1401 C C . VAL A 1 173 ? -6.818 -7.986 -13.986 1.00 98.25 173 VAL A C 1
ATOM 1403 O O . VAL A 1 173 ? -6.157 -8.500 -14.891 1.00 98.25 173 VAL A O 1
ATOM 1406 N N . GLY A 1 174 ? -6.347 -7.828 -12.747 1.00 97.56 174 GLY A N 1
ATOM 1407 C CA . GLY A 1 174 ? -4.972 -8.098 -12.347 1.00 97.56 174 GLY A CA 1
ATOM 1408 C C . GLY A 1 174 ? -4.007 -6.991 -12.777 1.00 97.56 174 GLY A C 1
ATOM 1409 O O . GLY A 1 174 ? -4.359 -6.030 -13.472 1.00 97.56 174 GLY A O 1
ATOM 1410 N N . ILE A 1 175 ? -2.755 -7.116 -12.345 1.00 98.25 175 ILE A N 1
ATOM 1411 C CA . ILE A 1 175 ? -1.692 -6.152 -12.645 1.00 98.25 175 ILE A CA 1
ATOM 1412 C C . ILE A 1 175 ? -0.671 -6.805 -13.577 1.00 98.25 175 ILE A C 1
ATOM 1414 O O . ILE A 1 175 ? -0.264 -7.944 -13.378 1.00 98.25 175 ILE A O 1
ATOM 1418 N N . THR A 1 176 ? -0.234 -6.067 -14.595 1.00 98.00 176 THR A N 1
ATOM 1419 C CA . THR A 1 176 ? 0.886 -6.456 -15.461 1.00 98.00 176 THR A CA 1
ATOM 1420 C C . THR A 1 176 ? 1.849 -5.289 -15.623 1.00 98.00 176 THR A C 1
ATOM 1422 O O . THR A 1 176 ? 1.480 -4.122 -15.427 1.00 98.00 176 THR A O 1
ATOM 1425 N N . TYR A 1 177 ? 3.083 -5.600 -16.005 1.00 97.88 177 TYR A N 1
ATOM 1426 C CA . TYR A 1 177 ? 4.151 -4.631 -16.161 1.00 97.88 177 TYR A CA 1
ATOM 1427 C C . TYR A 1 177 ? 4.854 -4.778 -17.501 1.00 97.88 177 TYR A C 1
ATOM 1429 O O . TYR A 1 177 ? 5.227 -5.867 -17.916 1.00 97.88 177 TYR A O 1
ATOM 1437 N N . ARG A 1 178 ? 5.115 -3.646 -18.159 1.00 97.69 178 ARG A N 1
ATOM 1438 C CA . ARG A 1 178 ? 5.748 -3.619 -19.489 1.00 97.69 178 ARG A CA 1
ATOM 1439 C C . ARG A 1 178 ? 7.174 -4.181 -19.529 1.00 97.69 178 ARG A C 1
ATOM 1441 O O . ARG A 1 178 ? 7.686 -4.407 -20.617 1.00 97.69 178 ARG A O 1
ATOM 1448 N N . HIS A 1 179 ? 7.839 -4.271 -18.376 1.00 96.94 179 HIS A N 1
ATOM 1449 C CA . HIS A 1 179 ? 9.198 -4.803 -18.271 1.00 96.94 179 HIS A CA 1
ATOM 1450 C C . HIS A 1 179 ? 9.221 -6.281 -17.869 1.00 96.94 179 HIS A C 1
ATOM 1452 O O . HIS A 1 179 ? 10.300 -6.858 -17.838 1.00 96.94 179 HIS A O 1
ATOM 1458 N N . TRP A 1 180 ? 8.064 -6.876 -17.574 1.00 97.44 180 TRP A N 1
ATOM 1459 C CA . TRP A 1 180 ? 7.941 -8.320 -17.427 1.00 97.44 180 TRP A CA 1
ATOM 1460 C C . TRP A 1 180 ? 7.698 -8.965 -18.787 1.00 97.44 180 TRP A C 1
ATOM 1462 O O . TRP A 1 180 ? 7.319 -8.304 -19.761 1.00 97.44 180 TRP A O 1
ATOM 1472 N N . GLU A 1 181 ? 7.908 -10.272 -18.849 1.00 97.94 181 GLU A N 1
ATOM 1473 C CA . GLU A 1 181 ? 7.576 -11.059 -20.028 1.00 97.94 181 GLU A CA 1
ATOM 1474 C C . GLU A 1 181 ? 6.065 -11.032 -20.309 1.00 97.94 181 GLU A C 1
ATOM 1476 O O . GLU A 1 181 ? 5.225 -10.838 -19.422 1.00 97.94 181 GLU A O 1
ATOM 1481 N N . LYS A 1 182 ? 5.695 -11.204 -21.583 1.00 97.88 182 LYS A N 1
ATOM 1482 C CA . LYS A 1 182 ? 4.283 -11.237 -21.975 1.00 97.88 182 LYS A CA 1
ATOM 1483 C C . LYS A 1 182 ? 3.608 -12.444 -21.328 1.00 97.88 182 LYS A C 1
ATOM 1485 O O . LYS A 1 182 ? 4.093 -13.558 -21.453 1.00 97.88 182 LYS A O 1
ATOM 1490 N N . GLY A 1 183 ? 2.450 -12.218 -20.714 1.00 97.44 183 GLY A N 1
ATOM 1491 C CA . GLY A 1 183 ? 1.684 -13.277 -20.054 1.00 97.44 183 GLY A CA 1
ATOM 1492 C C . GLY A 1 183 ? 1.899 -13.357 -18.545 1.00 97.44 183 GLY A C 1
ATOM 1493 O O . GLY A 1 183 ? 1.175 -14.104 -17.898 1.00 97.44 183 GLY A O 1
ATOM 1494 N N . ILE A 1 184 ? 2.798 -12.550 -17.974 1.00 98.31 184 ILE A N 1
ATOM 1495 C CA . ILE A 1 184 ? 2.950 -12.440 -16.522 1.00 98.31 184 ILE A CA 1
ATOM 1496 C C . ILE A 1 184 ? 1.918 -11.460 -15.957 1.00 98.31 184 ILE A C 1
ATOM 1498 O O . ILE A 1 184 ? 1.826 -10.296 -16.377 1.00 98.31 184 ILE A O 1
ATOM 1502 N N . TRP A 1 185 ? 1.141 -11.950 -14.994 1.00 98.38 185 TRP A N 1
ATOM 1503 C CA . TRP A 1 185 ? 0.093 -11.207 -14.307 1.00 98.38 185 TRP A CA 1
ATOM 1504 C C . TRP A 1 185 ? 0.151 -11.464 -12.806 1.00 98.38 185 TRP A C 1
ATOM 1506 O O . TRP A 1 185 ? 0.330 -12.596 -12.373 1.00 98.38 185 TRP A O 1
ATOM 1516 N N . PHE A 1 186 ? -0.092 -10.420 -12.025 1.00 98.19 186 PHE A N 1
ATOM 1517 C CA . PHE A 1 186 ? -0.343 -10.517 -10.595 1.00 98.19 186 PHE A CA 1
ATOM 1518 C C . PHE A 1 186 ? -1.857 -10.528 -10.350 1.00 98.19 186 PHE A C 1
ATOM 1520 O O . PHE A 1 186 ? -2.541 -9.576 -10.742 1.00 98.19 186 PHE A O 1
ATOM 1527 N N . TYR A 1 187 ? -2.373 -11.597 -9.732 1.00 96.50 187 TYR A N 1
ATOM 1528 C CA . TYR A 1 187 ? -3.782 -11.746 -9.324 1.00 96.50 187 TYR A CA 1
ATOM 1529 C C . TYR A 1 187 ? -4.817 -11.482 -10.434 1.00 96.50 187 TYR A C 1
ATOM 1531 O O . TYR A 1 187 ? -5.803 -10.771 -10.249 1.00 96.50 187 TYR A O 1
ATOM 1539 N N . ARG A 1 188 ? -4.610 -12.048 -11.629 1.00 98.19 188 ARG A N 1
ATOM 1540 C CA . ARG A 1 188 ? -5.599 -11.967 -12.716 1.00 98.19 188 ARG A CA 1
ATOM 1541 C C . ARG A 1 188 ? -6.719 -12.987 -12.516 1.00 98.19 188 ARG A C 1
ATOM 1543 O O . ARG A 1 188 ? -6.447 -14.161 -12.305 1.00 98.19 188 ARG A O 1
ATOM 1550 N N . GLY A 1 189 ? -7.962 -12.541 -12.676 1.00 98.06 189 GLY A N 1
ATOM 1551 C CA . GLY A 1 189 ? -9.169 -13.361 -12.538 1.00 98.06 189 GLY A CA 1
ATOM 1552 C C . GLY A 1 189 ? -9.749 -13.389 -11.124 1.00 98.06 189 GLY A C 1
ATOM 1553 O O . GLY A 1 189 ? -10.879 -13.835 -10.955 1.00 98.06 189 GLY A O 1
ATOM 1554 N N . THR A 1 190 ? -9.026 -12.863 -10.135 1.00 97.75 190 THR A N 1
ATOM 1555 C CA . THR A 1 190 ? -9.458 -12.829 -8.734 1.00 97.75 190 THR A CA 1
ATOM 1556 C C . THR A 1 190 ? -9.783 -11.400 -8.335 1.00 97.75 190 THR A C 1
ATOM 1558 O O . THR A 1 190 ? -8.917 -10.528 -8.395 1.00 97.75 190 THR A O 1
ATOM 1561 N N . GLN A 1 191 ? -11.026 -11.154 -7.926 1.00 97.44 191 GLN A N 1
ATOM 1562 C CA . GLN A 1 191 ? -11.427 -9.865 -7.367 1.00 97.44 191 GLN A CA 1
ATOM 1563 C C . GLN A 1 191 ? -10.930 -9.771 -5.927 1.00 97.44 191 GLN A C 1
ATOM 1565 O O . GLN A 1 191 ? -11.318 -10.572 -5.083 1.00 97.44 191 GLN A O 1
ATOM 1570 N N . ILE A 1 192 ? -10.039 -8.817 -5.665 1.00 97.25 192 ILE A N 1
ATOM 1571 C CA . ILE A 1 192 ? -9.518 -8.564 -4.319 1.00 97.25 192 ILE A CA 1
ATOM 1572 C C . ILE A 1 192 ? -10.493 -7.655 -3.572 1.00 97.25 192 ILE A C 1
ATOM 1574 O O . ILE A 1 192 ? -10.951 -6.656 -4.125 1.00 97.25 192 ILE 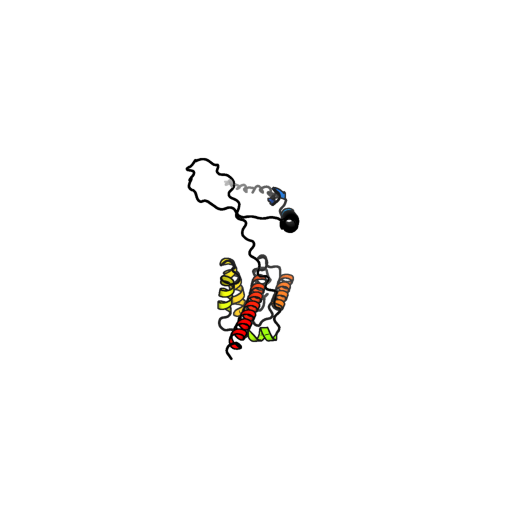A O 1
ATOM 1578 N N . ASP A 1 193 ? -10.752 -7.960 -2.305 1.00 97.06 193 ASP A N 1
ATOM 1579 C CA . ASP A 1 193 ? -11.555 -7.136 -1.403 1.00 97.06 193 ASP A CA 1
ATOM 1580 C C . ASP A 1 193 ? -10.814 -6.870 -0.069 1.00 97.06 193 ASP A C 1
ATOM 1582 O O . ASP A 1 193 ? -9.706 -7.378 0.137 1.00 97.06 193 ASP A O 1
ATOM 1586 N N . PRO A 1 194 ? -11.368 -6.045 0.842 1.00 97.38 194 PRO A N 1
ATOM 1587 C CA . PRO A 1 194 ? -10.721 -5.732 2.115 1.00 97.38 194 PRO A CA 1
ATOM 1588 C C . PRO A 1 194 ? -10.566 -6.908 3.094 1.00 97.38 194 PRO A C 1
ATOM 1590 O O . PRO A 1 194 ? -9.877 -6.730 4.099 1.00 97.38 194 PRO A O 1
ATOM 1593 N N . SER A 1 195 ? -11.174 -8.072 2.848 1.00 97.06 195 SER A N 1
ATOM 1594 C CA . SER A 1 195 ? -11.023 -9.274 3.681 1.00 97.06 195 SER A CA 1
ATOM 1595 C C . SER A 1 195 ? -9.749 -10.068 3.369 1.00 97.06 195 SER A C 1
ATOM 1597 O O . SER A 1 195 ? -9.332 -10.910 4.160 1.00 97.06 195 SER A O 1
ATOM 1599 N N . PHE A 1 196 ? -9.075 -9.781 2.251 1.00 97.38 196 PHE A N 1
ATOM 1600 C CA . PHE A 1 196 ? -7.863 -10.501 1.863 1.00 97.38 196 PHE A CA 1
ATOM 1601 C C . PHE A 1 196 ? -6.710 -10.319 2.8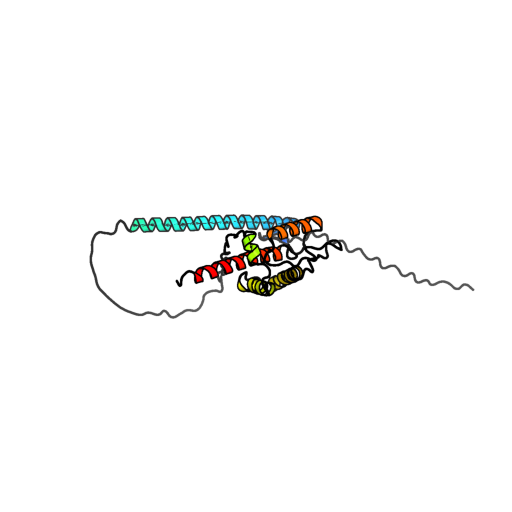65 1.00 97.38 196 PHE A C 1
ATOM 1603 O O . PHE A 1 196 ? -6.566 -9.290 3.536 1.00 97.38 196 PHE A O 1
ATOM 1610 N N . ASP A 1 197 ? -5.822 -11.314 2.907 1.00 97.25 197 ASP A N 1
ATOM 1611 C CA . ASP A 1 197 ? -4.548 -11.211 3.616 1.00 97.25 197 ASP A CA 1
ATOM 1612 C C . ASP A 1 197 ? -3.550 -10.377 2.794 1.00 97.25 197 ASP A C 1
ATOM 1614 O O . ASP A 1 197 ? -2.845 -10.872 1.909 1.00 97.25 197 ASP A O 1
ATOM 1618 N N . PHE A 1 198 ? -3.505 -9.075 3.079 1.00 97.44 198 PHE A N 1
ATOM 1619 C CA . PHE A 1 198 ? -2.618 -8.152 2.373 1.00 97.44 198 PHE A CA 1
ATOM 1620 C C . PHE A 1 198 ? -1.131 -8.355 2.677 1.00 97.44 198 PHE A C 1
ATOM 1622 O O . PHE A 1 198 ? -0.312 -7.891 1.884 1.00 97.44 198 PHE A O 1
ATOM 1629 N N . ASP A 1 199 ? -0.765 -9.021 3.775 1.00 96.00 199 ASP A N 1
ATOM 1630 C CA . ASP A 1 199 ? 0.634 -9.358 4.048 1.00 96.00 199 ASP A CA 1
ATOM 1631 C C . ASP A 1 199 ? 1.089 -10.485 3.129 1.00 96.00 199 ASP A C 1
ATOM 1633 O O . ASP A 1 199 ? 2.096 -10.346 2.434 1.00 96.00 199 ASP A O 1
ATOM 1637 N N . LYS A 1 200 ? 0.273 -11.537 3.014 1.00 97.00 200 LYS A N 1
ATOM 1638 C CA . LYS A 1 200 ? 0.528 -12.623 2.067 1.00 97.00 200 LYS A CA 1
ATOM 1639 C C . LYS A 1 200 ? 0.579 -12.114 0.623 1.00 97.00 200 LYS A C 1
ATOM 1641 O O . LYS A 1 200 ? 1.519 -12.422 -0.106 1.00 97.00 200 LYS A O 1
ATOM 1646 N N . LEU A 1 201 ? -0.374 -11.264 0.226 1.00 97.75 201 LEU A N 1
ATOM 1647 C CA . LEU A 1 201 ? -0.364 -10.620 -1.097 1.00 97.75 201 LEU A CA 1
ATOM 1648 C C . LEU A 1 201 ? 0.896 -9.784 -1.332 1.00 97.75 201 LEU A C 1
ATOM 1650 O O . LEU A 1 201 ? 1.404 -9.714 -2.452 1.00 97.75 201 LEU A O 1
ATOM 1654 N N . TYR A 1 202 ? 1.386 -9.105 -0.297 1.00 98.12 202 TYR A N 1
ATOM 1655 C CA . TYR A 1 202 ? 2.595 -8.302 -0.393 1.00 98.12 202 TYR A CA 1
ATOM 1656 C C . TYR A 1 202 ? 3.835 -9.174 -0.602 1.00 98.12 202 TYR A C 1
ATOM 1658 O O . TYR A 1 202 ? 4.663 -8.839 -1.452 1.00 98.12 202 TYR A O 1
ATOM 1666 N N . ASP A 1 203 ? 3.949 -10.287 0.118 1.00 98.12 203 ASP A N 1
ATOM 1667 C CA . ASP A 1 203 ? 5.058 -11.228 -0.040 1.00 98.12 203 ASP A CA 1
ATOM 1668 C C . ASP A 1 203 ? 5.045 -11.876 -1.429 1.00 98.12 203 ASP A C 1
ATOM 1670 O O . ASP A 1 203 ? 6.071 -11.901 -2.108 1.00 98.12 203 ASP A O 1
ATOM 1674 N N . GLU A 1 204 ? 3.870 -12.279 -1.917 1.00 98.31 204 GLU A N 1
ATOM 1675 C CA . GLU A 1 204 ? 3.697 -12.789 -3.281 1.00 98.31 204 GLU A CA 1
ATOM 1676 C C . GLU A 1 204 ? 4.055 -11.734 -4.343 1.00 98.31 204 GLU A C 1
ATOM 1678 O O . GLU A 1 204 ? 4.682 -12.048 -5.355 1.00 98.31 204 GLU A O 1
ATOM 1683 N N . ALA A 1 205 ? 3.728 -10.457 -4.113 1.00 97.94 205 ALA A N 1
ATOM 1684 C CA . ALA A 1 205 ? 4.122 -9.370 -5.010 1.00 97.94 205 ALA A CA 1
ATOM 1685 C C . ALA A 1 205 ? 5.644 -9.151 -5.029 1.00 97.94 205 ALA A C 1
ATOM 1687 O O . ALA A 1 205 ? 6.218 -8.855 -6.080 1.00 97.94 205 ALA A O 1
ATOM 1688 N N . VAL A 1 206 ? 6.307 -9.277 -3.875 1.00 97.56 206 VAL A N 1
ATOM 1689 C CA . VAL A 1 206 ? 7.772 -9.197 -3.769 1.00 97.56 206 VAL A CA 1
ATOM 1690 C C . VAL A 1 206 ? 8.431 -10.373 -4.485 1.00 97.56 206 VAL A C 1
ATOM 1692 O O . VAL A 1 206 ? 9.428 -10.167 -5.178 1.00 97.56 206 VAL A O 1
ATOM 1695 N N . GLU A 1 207 ? 7.870 -11.571 -4.348 1.00 98.25 207 GLU A N 1
ATOM 1696 C CA . GLU A 1 207 ? 8.339 -12.766 -5.041 1.00 98.25 207 GLU A CA 1
ATOM 1697 C C . GLU A 1 207 ? 8.230 -12.606 -6.560 1.00 98.25 207 GLU A C 1
ATOM 1699 O O . GLU A 1 207 ? 9.217 -12.756 -7.277 1.00 98.25 207 GLU A O 1
ATOM 1704 N N . LEU A 1 208 ? 7.078 -12.148 -7.052 1.00 98.06 208 LEU A N 1
ATOM 1705 C CA . LEU A 1 208 ? 6.873 -11.911 -8.479 1.00 98.06 208 LEU A CA 1
ATOM 1706 C C . LEU A 1 208 ? 7.846 -10.854 -9.043 1.00 98.06 208 LEU A C 1
ATOM 1708 O O . LEU A 1 208 ? 8.389 -11.018 -10.137 1.00 98.06 208 LEU A O 1
ATOM 1712 N N . GLU A 1 209 ? 8.110 -9.771 -8.296 1.00 97.44 209 GLU A N 1
ATOM 1713 C CA . GLU A 1 209 ? 9.128 -8.769 -8.662 1.00 97.44 209 GLU A CA 1
ATOM 1714 C C . GLU A 1 209 ? 10.551 -9.353 -8.668 1.00 97.44 209 GLU A C 1
ATOM 1716 O O . GLU A 1 209 ? 11.404 -8.893 -9.435 1.00 97.44 209 GLU A O 1
ATOM 1721 N N . ARG A 1 210 ? 10.834 -10.337 -7.809 1.00 97.19 210 ARG A N 1
ATOM 1722 C CA . ARG A 1 210 ? 12.128 -11.024 -7.753 1.00 97.19 210 ARG A CA 1
ATOM 1723 C C . ARG A 1 210 ? 12.326 -11.931 -8.964 1.00 97.19 210 ARG A C 1
ATOM 1725 O O . ARG A 1 210 ? 13.413 -11.914 -9.536 1.00 97.19 210 ARG A O 1
ATOM 1732 N N . GLU A 1 211 ? 11.293 -12.667 -9.358 1.00 98.06 211 GLU A N 1
ATOM 1733 C CA . GLU A 1 211 ? 11.335 -13.627 -10.466 1.00 98.06 211 GLU A CA 1
ATOM 1734 C C . GLU A 1 211 ? 11.339 -12.946 -11.841 1.00 98.06 211 GLU A C 1
ATOM 1736 O O . GLU A 1 211 ? 12.162 -13.274 -12.694 1.00 98.06 211 GLU A O 1
ATOM 1741 N N . HIS A 1 212 ? 10.462 -11.962 -12.060 1.00 97.69 212 HIS A N 1
ATOM 1742 C CA . HIS A 1 212 ? 10.239 -11.377 -13.392 1.00 97.69 212 HIS A CA 1
ATOM 1743 C C . HIS A 1 212 ? 10.839 -9.982 -13.584 1.00 97.69 212 HIS A C 1
ATOM 1745 O O . HIS A 1 212 ? 10.783 -9.420 -14.680 1.00 97.69 212 HIS A O 1
ATOM 1751 N N . GLY A 1 213 ? 11.437 -9.416 -12.537 1.00 97.25 213 GLY A N 1
ATOM 1752 C CA . GLY A 1 213 ? 12.126 -8.135 -12.582 1.00 97.25 213 GLY A CA 1
ATOM 1753 C C . GLY A 1 213 ? 11.456 -7.059 -11.734 1.00 97.25 213 GLY A C 1
ATOM 1754 O O . GLY A 1 213 ? 10.235 -6.905 -11.679 1.00 97.25 213 GLY A O 1
ATOM 1755 N N . LYS A 1 214 ? 12.301 -6.263 -11.082 1.00 96.56 214 LYS A N 1
ATOM 1756 C CA . LYS A 1 214 ? 11.883 -5.256 -10.108 1.00 96.56 214 LYS A CA 1
ATOM 1757 C C . LYS A 1 214 ? 11.115 -4.096 -10.749 1.00 96.56 214 LYS A C 1
ATOM 1759 O O . LYS A 1 214 ? 11.500 -3.590 -11.805 1.00 96.56 214 LYS A O 1
ATOM 1764 N N . ASP A 1 215 ? 10.112 -3.579 -10.038 1.00 96.44 215 ASP A N 1
ATOM 1765 C CA . ASP A 1 215 ? 9.451 -2.325 -10.405 1.00 96.44 215 ASP A CA 1
ATOM 1766 C C . ASP A 1 215 ? 10.432 -1.134 -10.360 1.00 96.44 215 ASP A C 1
ATOM 1768 O O . ASP A 1 215 ? 10.935 -0.734 -9.302 1.00 96.44 215 ASP A O 1
ATOM 1772 N N . LEU A 1 216 ? 10.657 -0.507 -11.519 1.00 96.56 216 LEU A N 1
ATOM 1773 C CA . LEU A 1 216 ? 11.462 0.714 -11.653 1.00 96.56 216 LEU A CA 1
ATOM 1774 C C . LEU A 1 216 ? 10.797 1.936 -10.999 1.00 96.56 216 LEU A C 1
ATOM 1776 O O . LEU A 1 216 ? 11.448 2.950 -10.753 1.00 96.56 216 LEU A O 1
ATOM 1780 N N . GLY A 1 217 ? 9.502 1.844 -10.702 1.00 94.69 217 GLY A N 1
ATOM 1781 C CA . GLY A 1 217 ? 8.727 2.827 -9.965 1.00 94.69 217 GLY A CA 1
ATOM 1782 C C . GLY A 1 217 ? 8.937 2.786 -8.454 1.00 94.69 217 GLY A C 1
ATOM 1783 O O . GLY A 1 217 ? 8.175 3.435 -7.756 1.00 94.69 217 GLY A O 1
ATOM 1784 N N . ASN A 1 218 ? 9.932 2.071 -7.917 1.00 93.62 218 ASN A N 1
ATOM 1785 C CA . ASN A 1 218 ? 10.152 1.927 -6.469 1.00 93.62 218 ASN A CA 1
ATOM 1786 C C . ASN A 1 218 ? 8.954 1.307 -5.717 1.00 93.62 218 ASN A C 1
ATOM 1788 O O . ASN A 1 218 ? 8.693 1.664 -4.571 1.00 93.62 218 ASN A O 1
ATOM 1792 N N . GLY A 1 219 ? 8.231 0.380 -6.349 1.00 93.56 219 GLY A N 1
ATOM 1793 C CA . GLY A 1 219 ? 7.127 -0.360 -5.736 1.00 93.56 219 GLY A CA 1
ATOM 1794 C C . GLY A 1 219 ? 5.767 0.328 -5.853 1.00 93.56 219 GLY A C 1
ATOM 1795 O O . GLY A 1 219 ? 4.813 -0.110 -5.214 1.00 93.56 219 GLY A O 1
ATOM 1796 N N . TRP A 1 220 ? 5.641 1.405 -6.638 1.00 96.38 220 TRP A N 1
ATOM 1797 C CA . TRP A 1 220 ? 4.343 2.038 -6.919 1.00 96.38 220 TRP A CA 1
ATOM 1798 C C . TRP A 1 220 ? 3.414 1.142 -7.747 1.00 96.38 220 TRP A C 1
ATOM 1800 O O . TRP A 1 220 ? 2.215 1.412 -7.791 1.00 96.38 220 TRP A O 1
ATOM 1810 N N . LEU A 1 221 ? 3.949 0.097 -8.386 1.00 97.06 221 LEU A N 1
ATOM 1811 C CA . LEU A 1 221 ? 3.157 -0.858 -9.151 1.00 97.06 221 LEU A CA 1
ATOM 1812 C C . LEU A 1 221 ? 2.264 -1.744 -8.265 1.00 97.06 221 LEU A C 1
ATOM 1814 O O . LEU A 1 221 ? 1.075 -1.842 -8.547 1.00 97.06 221 LEU A O 1
ATOM 1818 N N . MET A 1 222 ? 2.811 -2.359 -7.209 1.00 97.50 222 MET A N 1
ATOM 1819 C CA . MET A 1 222 ? 2.077 -3.314 -6.354 1.00 97.50 222 MET A CA 1
ATOM 1820 C C . MET A 1 222 ? 2.271 -3.035 -4.864 1.00 97.50 222 MET A C 1
ATOM 1822 O O . MET A 1 222 ? 1.311 -2.803 -4.133 1.00 97.50 222 MET A O 1
ATOM 1826 N N . ARG A 1 223 ? 3.528 -2.982 -4.417 1.00 97.19 223 ARG A N 1
ATOM 1827 C CA . ARG A 1 223 ? 3.897 -2.901 -2.997 1.00 97.19 223 ARG A CA 1
ATOM 1828 C C . ARG A 1 223 ? 3.265 -1.716 -2.267 1.00 97.19 223 ARG A C 1
ATOM 1830 O O . ARG A 1 223 ? 2.691 -1.883 -1.196 1.00 97.19 223 ARG A O 1
ATOM 1837 N N . HIS A 1 224 ? 3.346 -0.513 -2.833 1.00 96.94 224 HIS A N 1
ATOM 1838 C CA . HIS A 1 224 ? 2.741 0.680 -2.241 1.00 96.94 224 HIS A CA 1
ATOM 1839 C C . HIS A 1 224 ? 1.210 0.573 -2.145 1.00 96.94 224 HIS A C 1
ATOM 1841 O O . HIS A 1 224 ? 0.702 0.783 -1.043 1.00 96.94 224 HIS A O 1
ATOM 1847 N N . PRO A 1 225 ? 0.472 0.252 -3.228 1.00 98.00 225 PRO A N 1
ATOM 1848 C CA . PRO A 1 225 ? -0.960 -0.039 -3.147 1.00 98.00 225 PRO A CA 1
ATOM 1849 C C . PRO A 1 225 ? -1.329 -1.058 -2.057 1.00 98.00 225 PRO A C 1
ATOM 1851 O O . PRO A 1 225 ? -2.195 -0.759 -1.240 1.00 98.00 225 PRO A O 1
ATOM 1854 N N . LEU A 1 226 ? -0.632 -2.198 -1.975 1.00 98.31 226 LEU A N 1
ATOM 1855 C CA . LEU A 1 226 ? -0.910 -3.253 -0.987 1.00 98.31 226 LEU A CA 1
ATOM 1856 C C . LEU A 1 226 ? -0.699 -2.780 0.459 1.00 98.31 226 LEU A C 1
ATOM 1858 O O . LEU A 1 226 ? -1.556 -2.984 1.314 1.00 98.31 226 LEU A O 1
ATOM 1862 N N . VAL A 1 227 ? 0.379 -2.038 0.729 1.00 97.25 227 VAL A N 1
ATOM 1863 C CA . VAL A 1 227 ? 0.609 -1.435 2.056 1.00 97.25 227 VAL A CA 1
ATOM 1864 C C . VAL A 1 227 ? -0.504 -0.449 2.428 1.00 97.25 227 VAL A C 1
ATOM 1866 O O . VAL A 1 227 ? -0.877 -0.339 3.597 1.00 97.25 227 VAL A O 1
ATOM 1869 N N . LYS A 1 228 ? -1.040 0.300 1.457 1.00 97.50 228 LYS A N 1
ATOM 1870 C CA . LYS A 1 228 ? -2.161 1.216 1.706 1.00 97.50 228 LYS A CA 1
ATOM 1871 C C . LYS A 1 228 ? -3.461 0.459 1.965 1.00 97.50 228 LYS A C 1
ATOM 1873 O O . LYS A 1 228 ? -4.190 0.857 2.868 1.00 97.50 228 LYS A O 1
ATOM 1878 N N . LEU A 1 229 ? -3.714 -0.628 1.239 1.00 97.88 229 LEU A N 1
ATOM 1879 C CA . LEU A 1 229 ? -4.860 -1.505 1.480 1.00 97.88 229 LEU A CA 1
ATOM 1880 C C . LEU A 1 229 ? -4.810 -2.130 2.877 1.00 97.88 229 LEU A C 1
ATOM 1882 O O . LEU A 1 229 ? -5.795 -2.045 3.601 1.00 97.88 229 LEU A O 1
ATOM 1886 N N . LYS A 1 230 ? -3.644 -2.611 3.325 1.00 97.12 230 LYS A N 1
ATOM 1887 C CA . LYS A 1 230 ? -3.460 -3.084 4.707 1.00 97.12 230 LYS A CA 1
ATOM 1888 C C . LYS A 1 230 ? -3.795 -2.008 5.747 1.00 97.12 230 LYS A C 1
ATOM 1890 O O . LYS A 1 230 ? -4.495 -2.270 6.720 1.00 97.12 230 LYS A O 1
ATOM 1895 N N . LYS A 1 231 ? -3.334 -0.769 5.547 1.00 96.38 231 LYS A N 1
ATOM 1896 C CA . LYS A 1 231 ? -3.687 0.347 6.446 1.00 96.38 231 LYS A CA 1
ATOM 1897 C C . LYS A 1 231 ? -5.187 0.642 6.451 1.00 96.38 231 LYS A C 1
ATOM 1899 O O . LYS A 1 231 ? -5.741 0.960 7.498 1.00 96.38 231 LYS A O 1
ATOM 1904 N N . PHE A 1 232 ? -5.830 0.562 5.290 1.00 97.19 232 PHE A N 1
ATOM 1905 C CA . PHE A 1 232 ? -7.270 0.747 5.171 1.00 97.19 232 PHE A CA 1
ATOM 1906 C C . PHE A 1 232 ? -8.046 -0.364 5.883 1.00 97.19 232 PHE A C 1
ATOM 1908 O O . PHE A 1 232 ? -8.981 -0.068 6.619 1.00 97.19 232 PHE A O 1
ATOM 1915 N N . GLN A 1 233 ? -7.606 -1.616 5.751 1.00 96.56 233 GLN A N 1
ATOM 1916 C CA . GLN A 1 233 ? -8.151 -2.762 6.479 1.00 96.56 233 GLN A CA 1
ATOM 1917 C C . GLN A 1 233 ? -8.092 -2.533 8.000 1.00 96.56 233 GLN A C 1
ATOM 1919 O O . GLN A 1 233 ? -9.100 -2.658 8.694 1.00 96.56 233 GLN A O 1
ATOM 1924 N N . GLN A 1 234 ? -6.943 -2.080 8.511 1.00 95.38 234 GLN A N 1
ATOM 1925 C CA . GLN A 1 234 ? -6.786 -1.706 9.922 1.00 95.38 234 GLN A CA 1
ATOM 1926 C C . GLN A 1 234 ? -7.705 -0.546 10.334 1.00 95.38 234 GLN A C 1
ATOM 1928 O O . GLN A 1 234 ? -8.284 -0.570 11.419 1.00 95.38 234 GLN A O 1
ATOM 1933 N N . TYR A 1 235 ? -7.861 0.464 9.475 1.00 95.38 235 TYR A N 1
ATOM 1934 C CA . TYR A 1 235 ? -8.765 1.589 9.720 1.00 95.38 235 TYR A CA 1
ATOM 1935 C C . TYR A 1 235 ? -10.232 1.145 9.819 1.00 95.38 235 TYR A C 1
ATOM 1937 O O . TYR A 1 235 ? -10.936 1.573 10.733 1.00 95.38 235 TYR A O 1
ATOM 1945 N N . LEU A 1 236 ? -10.686 0.267 8.919 1.00 94.88 236 LEU A N 1
ATOM 1946 C CA . LEU A 1 236 ? -12.045 -0.276 8.948 1.00 94.88 236 LEU A CA 1
ATOM 1947 C C . LEU A 1 236 ? -12.312 -1.055 10.237 1.00 94.88 236 LEU A C 1
ATOM 1949 O O . LEU A 1 236 ? -13.339 -0.831 10.877 1.00 94.88 236 LEU A O 1
ATOM 1953 N N . TYR A 1 237 ? -11.367 -1.903 10.648 1.00 92.06 237 TYR A N 1
ATOM 1954 C CA . TYR A 1 237 ? -11.468 -2.667 11.889 1.00 92.06 237 TYR A CA 1
ATOM 1955 C C . TYR A 1 237 ? -11.578 -1.761 13.124 1.00 92.06 237 TYR A C 1
ATOM 1957 O O . TYR A 1 237 ? -12.494 -1.912 13.935 1.00 92.06 237 TYR A O 1
ATOM 1965 N N . LEU A 1 238 ? -10.703 -0.753 13.238 1.00 92.19 238 LEU A N 1
ATOM 1966 C CA . LEU A 1 238 ? -10.758 0.209 14.344 1.00 92.19 238 LEU A CA 1
ATOM 1967 C C . LEU A 1 238 ? -12.105 0.945 14.379 1.00 92.19 238 LEU A C 1
ATOM 1969 O O . LEU A 1 238 ? -12.737 1.016 15.433 1.00 92.19 238 LEU A O 1
ATOM 1973 N N . LYS A 1 239 ? -12.598 1.394 13.221 1.00 91.62 239 LYS A N 1
ATOM 1974 C CA . LYS A 1 239 ? -13.889 2.086 13.098 1.00 91.62 239 LYS A CA 1
ATOM 1975 C C . LYS A 1 239 ? -15.082 1.209 13.499 1.00 91.62 239 LYS A C 1
ATOM 1977 O O . LYS A 1 239 ? -16.064 1.724 14.030 1.00 91.62 239 LYS A O 1
ATOM 1982 N N . GLN A 1 240 ? -15.027 -0.099 13.247 1.00 88.44 240 GLN A N 1
ATOM 1983 C CA . GLN A 1 240 ? -16.053 -1.042 13.709 1.00 88.44 240 GLN A CA 1
ATOM 1984 C C . GLN A 1 240 ? -15.990 -1.245 15.230 1.00 88.44 240 GLN A C 1
ATOM 1986 O O . GLN A 1 240 ? -17.033 -1.265 15.881 1.00 88.44 240 GLN A O 1
ATOM 1991 N N . SER A 1 241 ? -14.784 -1.321 15.803 1.00 86.88 241 SER A N 1
ATOM 1992 C CA . SER A 1 241 ? -14.589 -1.503 17.249 1.00 86.88 241 SER A CA 1
ATOM 1993 C C . SER A 1 241 ? -15.080 -0.320 18.096 1.00 86.88 241 SER A C 1
ATOM 1995 O O . SER A 1 241 ? -15.482 -0.507 19.243 1.00 86.88 241 SER A O 1
ATOM 1997 N N . GLU A 1 242 ? -15.073 0.895 17.539 1.00 87.19 242 GLU A N 1
ATOM 1998 C CA . GLU A 1 242 ? -15.581 2.098 18.209 1.00 87.19 242 GLU A CA 1
ATOM 1999 C C . GLU A 1 242 ? -17.114 2.111 18.259 1.00 87.19 242 GLU A C 1
ATOM 2001 O O . GLU A 1 242 ? -17.686 2.349 19.319 1.00 87.19 242 GLU A O 1
ATOM 2006 N N . LYS A 1 243 ? -17.788 1.741 17.160 1.00 83.56 243 LYS A N 1
ATOM 2007 C CA . LYS A 1 243 ? -19.261 1.717 17.089 1.00 83.56 243 LYS A CA 1
ATOM 2008 C C . LYS A 1 243 ? -19.921 0.760 18.085 1.00 83.56 243 LYS A C 1
ATOM 2010 O O . LYS A 1 243 ? -21.039 1.025 18.512 1.00 83.56 243 LYS A O 1
ATOM 2015 N N . GLY A 1 244 ? -19.262 -0.344 18.441 1.00 77.06 244 GLY A N 1
ATOM 2016 C CA . GLY A 1 244 ? -19.802 -1.294 19.421 1.00 77.06 244 GLY A CA 1
ATOM 2017 C C . GLY A 1 244 ? -19.881 -0.716 20.838 1.00 77.06 244 GLY A C 1
ATOM 2018 O O . GLY A 1 244 ? -20.828 -1.001 21.566 1.00 77.06 244 GLY A O 1
ATOM 2019 N N . LYS A 1 245 ? -18.937 0.157 21.213 1.00 74.00 245 LYS A N 1
ATOM 2020 C CA . LYS A 1 245 ? -18.822 0.687 22.582 1.00 74.00 245 LYS A CA 1
ATOM 2021 C C . LYS A 1 245 ? -19.903 1.702 22.935 1.00 74.00 245 LYS A C 1
ATOM 2023 O O . LYS A 1 245 ? -20.325 1.756 24.084 1.00 74.00 245 LYS A O 1
ATOM 2028 N N . ASP A 1 246 ? -20.377 2.463 21.955 1.00 74.69 246 ASP A N 1
ATOM 2029 C CA . ASP A 1 246 ? -21.410 3.478 22.182 1.00 74.69 246 ASP A CA 1
ATOM 2030 C C . ASP A 1 246 ? -22.796 2.856 22.440 1.00 74.69 246 ASP A C 1
ATOM 2032 O O . ASP A 1 246 ? -23.677 3.513 22.991 1.00 74.69 246 ASP A O 1
ATOM 2036 N N . SER A 1 247 ? -22.996 1.580 22.081 1.00 68.62 247 SER A N 1
ATOM 2037 C CA . SER A 1 247 ? -24.288 0.891 22.217 1.00 68.62 247 SER A CA 1
ATOM 2038 C C . SER A 1 247 ? -24.526 0.204 23.571 1.00 68.62 247 SER A C 1
ATOM 2040 O O . SER A 1 247 ? -25.678 -0.016 23.931 1.00 68.62 247 SER A O 1
ATOM 2042 N N . GLU A 1 248 ? -23.481 -0.080 24.358 1.00 66.31 248 GLU A N 1
ATOM 2043 C CA . GLU A 1 248 ? -23.602 -0.770 25.660 1.00 66.31 248 GLU A CA 1
ATOM 2044 C C . GLU A 1 248 ? -23.758 0.186 26.863 1.00 66.31 248 GLU A C 1
ATOM 2046 O O . GLU A 1 248 ? -24.009 -0.257 27.979 1.00 66.31 248 GLU A O 1
ATOM 2051 N N . GLY A 1 249 ? -23.640 1.505 26.660 1.00 62.50 249 GLY A N 1
ATOM 2052 C CA . GLY A 1 249 ? -23.652 2.511 27.734 1.00 62.50 249 GLY A CA 1
ATOM 2053 C C . GLY A 1 249 ? -24.978 3.247 27.977 1.00 62.50 249 GLY A C 1
ATOM 2054 O O . GLY A 1 249 ? -24.972 4.248 28.689 1.00 62.50 249 GLY A O 1
ATOM 2055 N N . SER A 1 250 ? -26.093 2.830 27.366 1.00 59.69 250 SER A N 1
ATOM 2056 C CA . SER A 1 250 ? -27.423 3.469 27.528 1.00 59.69 250 SER A CA 1
ATOM 2057 C C . SER A 1 250 ? -28.499 2.545 28.120 1.00 59.69 250 SER A C 1
ATOM 2059 O O . SER A 1 250 ? -29.688 2.796 27.924 1.00 59.69 250 SER A O 1
ATOM 2061 N N . GLY A 1 251 ? -28.090 1.481 28.819 1.00 52.16 251 GLY A N 1
ATOM 2062 C CA . GLY A 1 251 ? -28.982 0.590 29.572 1.00 52.16 251 GLY A CA 1
ATOM 2063 C C . GLY A 1 251 ? -29.120 0.996 31.030 1.00 52.16 251 GLY A C 1
ATOM 2064 O O . GLY A 1 251 ? -28.072 1.291 31.645 1.00 52.16 251 GLY A O 1
#

Radius of gyration: 34.08 Å; Cα contacts (8 Å, |Δi|>4): 153; chains: 1; bounding box: 63×70×142 Å

Mean predicted aligned error: 17.33 Å